Protein AF-A0A5Q0C217-F1 (afdb_monomer_lite)

Organism: NCBI:txid1120045

Radius of gyration: 33.07 Å; chains: 1; bounding box: 92×85×82 Å

Foldseek 3Di:
DDPVVVVVVVVVCVVVVVVVVVVVVVVVVVVVVVVVVVVVVVVVVVVVVVVVVQLVVLLVCLLCLLPDPDDLVSLLVSLVSLLVQLQPLVNNCNQVSQQSLVVSCLVCVVVPPRPSNVSSLVSLVSNVVSVAAHADEGEAEDDQPPQDAHQDRARYQEYEYEHYEHEAVRCVSHQPPPHYAYACYEYEQHEAREDYHYAAYEYAQYEHQEYEQQCLLRYHYALYEDFQYEYEYDPDGDNVNNQCQAVRNYAYEPVGHYDYPDDDDCVNRHPYDHDPPPPPPDD

pLDDT: mean 83.77, std 15.36, range [38.69, 98.0]

Structure (mmCIF, N/CA/C/O backbone):
data_AF-A0A5Q0C217-F1
#
_entry.id   AF-A0A5Q0C217-F1
#
loop_
_atom_site.group_PDB
_atom_site.id
_atom_site.type_symbol
_atom_site.label_atom_id
_atom_site.label_alt_id
_atom_site.label_comp_id
_atom_site.label_asym_id
_atom_site.label_entity_id
_atom_site.label_seq_id
_atom_site.pdbx_PDB_ins_code
_atom_site.Cartn_x
_atom_site.Cartn_y
_atom_site.Cartn_z
_atom_site.occupancy
_atom_site.B_iso_or_equiv
_atom_site.auth_seq_id
_atom_site.auth_comp_id
_atom_site.auth_asym_id
_atom_site.auth_atom_id
_atom_site.pdbx_PDB_model_num
ATOM 1 N N . MET A 1 1 ? -56.229 -65.913 52.883 1.00 49.25 1 MET A N 1
ATOM 2 C CA . MET A 1 1 ? -55.582 -64.851 52.081 1.00 49.25 1 MET A CA 1
ATOM 3 C C . MET A 1 1 ? -54.156 -64.704 52.569 1.00 49.25 1 MET A C 1
ATOM 5 O O . MET A 1 1 ? -53.933 -64.231 53.678 1.00 49.25 1 MET A O 1
ATOM 9 N N . ASN A 1 2 ? -53.227 -65.272 51.803 1.00 47.44 2 ASN A N 1
ATOM 10 C CA . ASN A 1 2 ? -51.872 -65.614 52.232 1.00 47.44 2 ASN A CA 1
ATOM 11 C C . ASN A 1 2 ? -50.906 -64.436 52.051 1.00 47.44 2 ASN A C 1
ATOM 13 O O . ASN A 1 2 ? -51.021 -63.668 51.101 1.00 47.44 2 ASN A O 1
ATOM 17 N N . ALA A 1 3 ? -49.899 -64.344 52.927 1.00 55.62 3 ALA A N 1
ATOM 18 C CA . ALA A 1 3 ? -48.806 -63.364 52.863 1.00 55.62 3 ALA A CA 1
ATOM 19 C C . ALA A 1 3 ? -48.060 -63.334 51.505 1.00 55.62 3 ALA A C 1
ATOM 21 O O . ALA A 1 3 ? -47.437 -62.328 51.171 1.00 55.62 3 ALA A O 1
ATOM 22 N N . LEU A 1 4 ? -48.202 -64.394 50.699 1.00 53.84 4 LEU A N 1
ATOM 23 C CA . LEU A 1 4 ? -47.702 -64.497 49.328 1.00 53.84 4 LEU A CA 1
ATOM 24 C C . LEU A 1 4 ? -48.349 -63.487 48.351 1.00 53.84 4 LEU A C 1
ATOM 26 O O . LEU A 1 4 ? -47.644 -62.930 47.514 1.00 53.84 4 LEU A O 1
ATOM 30 N N . GLU A 1 5 ? -49.649 -63.183 48.479 1.00 54.03 5 GLU A N 1
ATOM 31 C CA . GLU A 1 5 ? -50.337 -62.217 47.594 1.00 54.03 5 GLU A CA 1
ATOM 32 C C . GLU A 1 5 ? -49.855 -60.776 47.831 1.00 54.03 5 GLU A C 1
ATOM 34 O O . GLU A 1 5 ? -49.736 -59.987 46.894 1.00 54.03 5 GLU A O 1
ATOM 39 N N . LYS A 1 6 ? -49.506 -60.428 49.080 1.00 52.84 6 LYS A N 1
ATOM 40 C CA . LYS A 1 6 ? -48.986 -59.092 49.421 1.00 52.84 6 LYS A CA 1
ATOM 41 C C . LYS A 1 6 ? -47.555 -58.873 48.910 1.00 52.84 6 LYS A C 1
ATOM 43 O O . LYS A 1 6 ? -47.223 -57.755 48.524 1.00 52.84 6 LYS A O 1
ATOM 48 N N . GLN A 1 7 ? -46.725 -59.921 48.862 1.00 52.78 7 GLN A N 1
ATOM 49 C CA . GLN A 1 7 ? -45.374 -59.848 48.289 1.00 52.78 7 GLN A CA 1
ATOM 50 C C . GLN A 1 7 ? -45.385 -59.774 46.756 1.00 52.78 7 GLN A C 1
ATOM 52 O O . GLN A 1 7 ? -44.603 -59.012 46.192 1.00 52.78 7 GLN A O 1
ATOM 57 N N . GLN A 1 8 ? -46.300 -60.483 46.085 1.00 53.06 8 GLN A N 1
ATOM 58 C CA . GLN A 1 8 ? -46.450 -60.403 44.627 1.00 53.06 8 GLN A CA 1
ATOM 59 C C . GLN A 1 8 ? -46.976 -59.035 44.167 1.00 53.06 8 GLN A C 1
ATOM 61 O O . GLN A 1 8 ? -46.467 -58.486 43.193 1.00 53.06 8 GLN A O 1
ATOM 66 N N . ALA A 1 9 ? -47.914 -58.429 44.905 1.00 50.88 9 ALA A N 1
ATOM 67 C CA . ALA A 1 9 ? -48.355 -57.061 44.631 1.00 50.88 9 ALA A CA 1
ATOM 68 C C . ALA A 1 9 ? -47.216 -56.042 44.837 1.00 50.88 9 ALA A C 1
ATOM 70 O O . ALA A 1 9 ? -46.974 -55.198 43.977 1.00 50.88 9 ALA A O 1
ATOM 71 N N . ALA A 1 10 ? -46.450 -56.147 45.929 1.00 51.44 10 ALA A N 1
ATOM 72 C CA . ALA A 1 10 ? -45.317 -55.254 46.185 1.00 51.44 10 ALA A CA 1
ATOM 73 C C . ALA A 1 10 ? -44.193 -55.388 45.133 1.00 51.44 10 ALA A C 1
ATOM 75 O O . ALA A 1 10 ? -43.620 -54.380 44.722 1.00 51.44 10 ALA A O 1
ATOM 76 N N . GLN A 1 11 ? -43.911 -56.604 44.647 1.00 51.97 11 GLN A N 1
ATOM 77 C CA . GLN A 1 11 ? -42.931 -56.843 43.578 1.00 51.97 11 GLN A CA 1
ATOM 78 C C . GLN A 1 11 ? -43.420 -56.398 42.190 1.00 51.97 11 GLN A C 1
ATOM 80 O O . GLN A 1 11 ? -42.599 -55.982 41.377 1.00 51.97 11 GLN A O 1
ATOM 85 N N . ALA A 1 12 ? -44.730 -56.414 41.926 1.00 53.50 12 ALA A N 1
ATOM 86 C CA . ALA A 1 12 ? -45.303 -55.920 40.671 1.00 53.50 12 ALA A CA 1
ATOM 87 C C . ALA A 1 12 ? -45.289 -54.381 40.566 1.00 53.50 12 ALA A C 1
ATOM 89 O O . ALA A 1 12 ? -45.132 -53.840 39.472 1.00 53.50 12 ALA A O 1
ATOM 90 N N . PHE A 1 13 ? -45.402 -53.665 41.692 1.00 49.66 13 PHE A N 1
ATOM 91 C CA . PHE A 1 13 ? -45.372 -52.194 41.726 1.00 49.66 13 PHE A CA 1
ATOM 92 C C . PHE A 1 13 ? -43.970 -51.595 41.940 1.00 49.66 13 PHE A C 1
ATOM 94 O O . PHE A 1 13 ? -43.735 -50.447 41.561 1.00 49.66 13 PHE A O 1
ATOM 101 N N . ALA A 1 14 ? -43.014 -52.357 42.483 1.00 52.16 14 ALA A N 1
ATOM 102 C CA . ALA A 1 14 ? -41.614 -51.943 42.625 1.00 52.16 14 ALA A CA 1
ATOM 103 C C . ALA A 1 14 ? -40.962 -51.389 41.330 1.00 52.16 14 ALA A C 1
ATOM 105 O O . ALA A 1 14 ? -40.349 -50.319 41.406 1.00 52.16 14 ALA A O 1
ATOM 106 N N . PRO A 1 15 ? -41.104 -52.015 40.139 1.00 54.84 15 PRO A N 1
ATOM 107 C CA . PRO A 1 15 ? -40.517 -51.480 38.905 1.00 54.84 15 PRO A CA 1
ATOM 108 C C . PRO A 1 15 ? -41.152 -50.154 38.459 1.00 54.84 15 PRO A C 1
ATOM 110 O O . PRO A 1 15 ? -40.468 -49.329 37.855 1.00 54.84 15 PRO A O 1
ATOM 113 N N . PHE A 1 16 ? -42.417 -49.892 38.812 1.00 56.84 16 PHE A N 1
ATOM 114 C CA . PHE A 1 16 ? -43.079 -48.617 38.517 1.00 56.84 16 PHE A CA 1
ATOM 115 C C . PHE A 1 16 ? -42.570 -47.477 39.403 1.00 56.84 16 PHE A C 1
ATOM 117 O O . PHE A 1 16 ? -42.325 -46.385 38.897 1.00 56.84 16 PHE A O 1
ATOM 124 N N . PHE A 1 17 ? -42.348 -47.716 40.700 1.00 53.56 17 PHE A N 1
ATOM 125 C CA . PHE A 1 17 ? -41.779 -46.699 41.595 1.00 53.56 17 PHE A CA 1
ATOM 126 C C . PHE A 1 17 ? -40.311 -46.390 41.272 1.00 53.56 17 PHE A C 1
ATOM 128 O O . PHE A 1 17 ? -39.918 -45.225 41.285 1.00 53.56 17 PHE A O 1
ATOM 135 N N . LEU A 1 18 ? -39.515 -47.404 40.915 1.00 57.25 18 LEU A N 1
ATOM 136 C CA . LEU A 1 18 ? -38.140 -47.221 40.434 1.00 57.25 18 LEU A CA 1
ATOM 137 C C . LEU A 1 18 ? -38.092 -46.475 39.091 1.00 57.25 18 LEU A C 1
ATOM 139 O O . LEU A 1 18 ? -37.276 -45.568 38.926 1.00 57.25 18 LEU A O 1
ATOM 143 N N . GLY A 1 19 ? -38.999 -46.792 38.162 1.00 57.91 19 GLY A N 1
ATOM 144 C CA . GLY A 1 19 ? -39.142 -46.070 36.895 1.00 57.91 19 GLY A CA 1
ATOM 145 C C . GLY A 1 19 ? -39.581 -44.614 37.083 1.00 57.91 19 GLY A C 1
ATOM 146 O O . GLY A 1 19 ? -39.011 -43.713 36.469 1.00 57.91 19 GLY A O 1
ATOM 147 N N . ALA A 1 20 ? -40.534 -44.359 37.985 1.00 55.22 20 ALA A N 1
ATOM 148 C CA . ALA A 1 20 ? -40.985 -43.011 38.325 1.00 55.22 20 ALA A CA 1
ATOM 149 C C . ALA A 1 20 ? -39.874 -42.186 38.995 1.00 55.22 20 ALA A C 1
ATOM 151 O O . ALA A 1 20 ? -39.669 -41.027 38.633 1.00 55.22 20 ALA A O 1
ATOM 152 N N . ALA A 1 21 ? -39.110 -42.786 39.914 1.00 56.62 21 ALA A N 1
ATOM 153 C CA . ALA A 1 21 ? -37.957 -42.138 40.534 1.00 56.62 21 ALA A CA 1
ATOM 154 C C . ALA A 1 21 ? -36.882 -41.780 39.492 1.00 56.62 21 ALA A C 1
ATOM 156 O O . ALA A 1 21 ? -36.425 -40.637 39.454 1.00 56.62 21 ALA A O 1
ATOM 157 N N . GLY A 1 22 ? -36.544 -42.709 38.589 1.00 58.22 22 GLY A N 1
ATOM 158 C CA . GLY A 1 22 ? -35.596 -42.468 37.498 1.00 58.22 22 GLY A CA 1
ATOM 159 C C . GLY A 1 22 ? -36.051 -41.374 36.524 1.00 58.22 22 GLY A C 1
ATOM 160 O O . GLY A 1 22 ? -35.244 -40.537 36.117 1.00 58.22 22 GLY A O 1
ATOM 161 N N . PHE A 1 23 ? -37.347 -41.314 36.206 1.00 60.38 23 PHE A N 1
ATOM 162 C CA . PHE A 1 23 ? -37.921 -40.269 35.355 1.00 60.38 23 PHE A CA 1
ATOM 163 C C . PHE A 1 23 ? -37.842 -38.882 36.008 1.00 60.38 23 PHE A C 1
ATOM 165 O O . PHE A 1 23 ? -37.417 -37.925 35.364 1.00 60.38 23 PHE A O 1
ATOM 172 N N . VAL A 1 24 ? -38.159 -38.768 37.302 1.00 64.31 24 VAL A N 1
ATOM 173 C CA . VAL A 1 24 ? -38.028 -37.504 38.049 1.00 64.31 24 VAL A CA 1
ATOM 174 C C . VAL A 1 24 ? -36.567 -37.046 38.101 1.00 64.31 24 VAL A C 1
ATOM 176 O O . VAL A 1 24 ? -36.286 -35.861 37.906 1.00 64.31 24 VAL A O 1
ATOM 179 N N . THR A 1 25 ? -35.617 -37.967 38.292 1.00 67.44 25 THR A N 1
ATOM 180 C CA . THR A 1 25 ? -34.181 -37.648 38.241 1.00 67.44 25 THR A CA 1
ATOM 181 C C . THR A 1 25 ? -33.742 -37.190 36.845 1.00 67.44 25 THR A C 1
ATOM 183 O O . THR A 1 25 ? -33.027 -36.193 36.734 1.00 67.44 25 THR A O 1
ATOM 186 N N . PHE A 1 26 ? -34.204 -37.849 35.778 1.00 64.38 26 PHE A N 1
ATOM 187 C CA . PHE A 1 26 ? -33.918 -37.457 34.394 1.00 64.38 26 PHE A CA 1
ATOM 188 C C . PHE A 1 26 ? -34.501 -36.078 34.051 1.00 64.38 26 PHE A C 1
ATOM 190 O O . PHE A 1 26 ? -33.780 -35.207 33.563 1.00 64.38 26 PHE A O 1
ATOM 197 N N . CYS A 1 27 ? -35.772 -35.829 34.377 1.00 63.44 27 CYS A N 1
ATOM 198 C CA . CYS A 1 27 ? -36.405 -34.521 34.205 1.00 63.44 27 CYS A CA 1
ATOM 199 C C . CYS A 1 27 ? -35.674 -33.427 34.994 1.00 63.44 27 CYS A C 1
ATOM 201 O O . CYS A 1 27 ? -35.468 -32.330 34.474 1.00 63.44 27 CYS A O 1
ATOM 203 N N . GLY A 1 28 ? -35.217 -33.730 36.213 1.00 60.31 28 GLY A N 1
ATOM 204 C CA . GLY A 1 28 ? -34.396 -32.826 37.015 1.00 60.31 28 GLY A CA 1
ATOM 205 C C . GLY A 1 28 ? -33.043 -32.506 36.369 1.00 60.31 28 GLY A C 1
ATOM 206 O O . GLY A 1 28 ? -32.631 -31.346 36.356 1.00 60.31 28 GLY A O 1
ATOM 207 N N . ALA A 1 29 ? -32.365 -33.500 35.788 1.00 61.84 29 ALA A N 1
ATOM 208 C CA . ALA A 1 29 ? -31.100 -33.311 35.078 1.00 61.84 29 ALA A CA 1
ATOM 209 C C . ALA A 1 29 ? -31.271 -32.475 33.796 1.00 61.84 29 ALA A C 1
ATOM 211 O O . ALA A 1 29 ? -30.501 -31.542 33.567 1.00 61.84 29 ALA A O 1
ATOM 212 N N . VAL A 1 30 ? -32.316 -32.738 33.002 1.00 62.69 30 VAL A N 1
ATOM 213 C CA . VAL A 1 30 ? -32.642 -31.970 31.785 1.00 62.69 30 VAL A CA 1
ATOM 214 C C . VAL A 1 30 ? -33.031 -30.528 32.124 1.00 62.69 30 VAL A C 1
ATOM 216 O O . VAL A 1 30 ? -32.572 -29.594 31.467 1.00 62.69 30 VAL A O 1
ATOM 219 N N . TRP A 1 31 ? -33.822 -30.319 33.181 1.00 62.47 31 TRP A N 1
ATOM 220 C CA . TRP A 1 31 ? -34.187 -28.984 33.660 1.00 62.47 31 TRP A CA 1
ATOM 221 C C . TRP A 1 31 ? -32.959 -28.194 34.130 1.00 62.47 31 TRP A C 1
ATOM 223 O O . TRP A 1 31 ? -32.783 -27.042 33.734 1.00 62.47 31 TRP A O 1
ATOM 233 N N . ARG A 1 32 ? -32.077 -28.808 34.932 1.00 62.25 32 ARG A N 1
ATOM 234 C CA . ARG A 1 32 ? -30.819 -28.179 35.379 1.00 62.25 32 ARG A CA 1
ATOM 235 C C . ARG A 1 32 ? -29.880 -27.884 34.207 1.00 62.25 32 ARG A C 1
ATOM 237 O O . ARG A 1 32 ? -29.290 -26.810 34.173 1.00 62.25 32 ARG A O 1
ATOM 244 N N . GLY A 1 33 ? -29.797 -28.777 33.219 1.00 58.59 33 GLY A N 1
ATOM 245 C CA . GLY A 1 33 ? -29.042 -28.547 31.984 1.00 58.59 33 GLY A CA 1
ATOM 246 C C . GLY A 1 33 ? -29.581 -27.362 31.175 1.00 58.59 33 GLY A C 1
ATOM 247 O O . GLY A 1 33 ? -28.814 -26.495 30.757 1.00 58.59 33 GLY A O 1
ATOM 248 N N . LYS A 1 34 ? -30.909 -27.265 31.024 1.00 56.72 34 LYS A N 1
ATOM 249 C CA . LYS A 1 34 ? -31.568 -26.144 30.337 1.00 56.72 34 LYS A CA 1
ATOM 250 C C . LYS A 1 34 ? -31.379 -24.822 31.088 1.00 56.72 34 LYS A C 1
ATOM 252 O O . LYS A 1 34 ? -31.043 -23.824 30.455 1.00 56.72 34 LYS A O 1
ATOM 257 N N . LEU A 1 35 ? -31.519 -24.809 32.415 1.00 55.09 35 LEU A N 1
ATOM 258 C CA . LEU A 1 35 ? -31.264 -23.618 33.234 1.00 55.09 35 LEU A CA 1
ATOM 259 C C . LEU A 1 35 ? -29.807 -23.148 33.150 1.00 55.09 35 LEU A C 1
ATOM 261 O O . 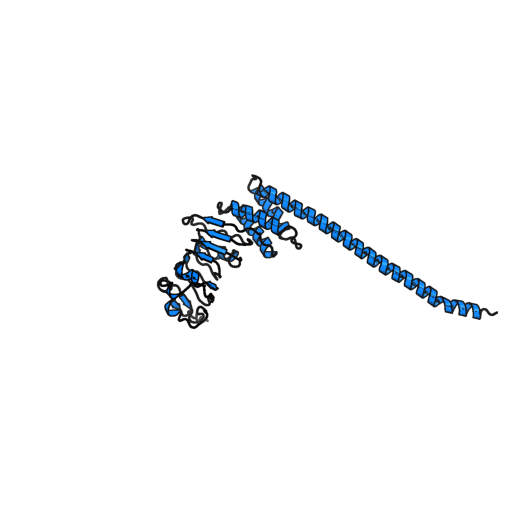LEU A 1 35 ? -29.586 -21.963 32.918 1.00 55.09 35 LEU A O 1
ATOM 265 N N . ASN A 1 36 ? -28.829 -24.055 33.250 1.00 64.38 36 ASN A N 1
ATOM 266 C CA . ASN A 1 36 ? -27.418 -23.705 33.064 1.00 64.38 36 ASN A CA 1
ATOM 267 C C . ASN A 1 36 ? -27.171 -23.115 31.672 1.00 64.38 36 ASN A C 1
ATOM 269 O O . ASN A 1 36 ? -26.451 -22.132 31.543 1.00 64.38 36 ASN A O 1
ATOM 273 N N . SER A 1 37 ? -27.799 -23.666 30.628 1.00 61.12 37 SER A N 1
ATOM 274 C CA . SER A 1 37 ? -27.650 -23.136 29.269 1.00 61.12 37 SER A CA 1
ATOM 275 C C . SER A 1 37 ? -28.212 -21.717 29.114 1.00 61.12 37 SER A C 1
ATOM 277 O O . SER A 1 37 ? -27.607 -20.893 28.434 1.00 61.12 37 SER A O 1
ATOM 279 N N . GLU A 1 38 ? -29.327 -21.392 29.774 1.00 67.88 38 GLU A N 1
ATOM 280 C CA . GLU A 1 38 ? -29.908 -20.043 29.750 1.00 67.88 38 GLU A CA 1
ATOM 281 C C . GLU A 1 38 ? -29.114 -19.056 30.617 1.00 67.88 38 GLU A C 1
ATOM 283 O O . GLU A 1 38 ? -28.901 -17.920 30.198 1.00 67.88 38 GLU A O 1
ATOM 288 N N . GLN A 1 39 ? -28.594 -19.487 31.770 1.00 61.28 39 GLN A N 1
ATOM 289 C CA . GLN A 1 39 ? -27.687 -18.677 32.592 1.00 61.28 39 GLN A CA 1
ATOM 290 C C . GLN A 1 39 ? -26.385 -18.366 31.853 1.00 61.28 39 GLN A C 1
ATOM 292 O O . GLN A 1 39 ? -25.957 -17.217 31.838 1.00 61.28 39 GLN A O 1
ATOM 297 N N . ILE A 1 40 ? -25.804 -19.352 31.161 1.00 60.41 40 ILE A N 1
ATOM 298 C CA . ILE A 1 40 ? -24.628 -19.151 30.308 1.00 60.41 40 ILE A CA 1
ATOM 299 C C . ILE A 1 40 ? -24.952 -18.161 29.187 1.00 60.41 40 ILE A C 1
ATOM 301 O O . ILE A 1 40 ? -24.186 -17.233 28.960 1.00 60.41 40 ILE A O 1
ATOM 305 N N . LYS A 1 41 ? -26.106 -18.282 28.514 1.00 68.31 41 LYS A N 1
ATOM 306 C CA . LYS A 1 41 ? -26.520 -17.309 27.486 1.00 68.31 41 LYS A CA 1
ATOM 307 C C . LYS A 1 41 ? -26.691 -15.900 28.051 1.00 68.31 41 LYS A C 1
ATOM 309 O O . LYS A 1 41 ? -26.280 -14.941 27.404 1.00 68.31 41 LYS A O 1
ATOM 314 N N . GLN A 1 42 ? -27.301 -15.755 29.226 1.00 65.56 42 GLN A N 1
ATOM 315 C CA . GLN A 1 42 ? -27.463 -14.455 29.880 1.00 65.56 42 GLN A CA 1
ATOM 316 C C . GLN A 1 42 ? -26.115 -13.870 30.301 1.00 65.56 42 GLN A C 1
ATOM 318 O O . GLN A 1 42 ? -25.876 -12.692 30.058 1.00 65.56 42 GLN A O 1
ATOM 323 N N . GLN A 1 43 ? -25.213 -14.691 30.837 1.00 61.50 43 GLN A N 1
ATOM 324 C CA . GLN A 1 43 ? -23.863 -14.280 31.207 1.00 61.50 43 GLN A CA 1
ATOM 325 C C . GLN A 1 43 ? -23.032 -13.896 29.977 1.00 61.50 43 GLN A C 1
ATOM 327 O O . GLN A 1 43 ? -22.346 -12.885 30.011 1.00 61.50 43 GLN A O 1
ATOM 332 N N . ILE A 1 44 ? -23.150 -14.626 28.862 1.00 67.12 44 ILE A N 1
ATOM 333 C CA . ILE A 1 44 ? -22.527 -14.260 27.581 1.00 67.12 44 ILE A CA 1
ATOM 334 C C . ILE A 1 44 ? -23.076 -12.921 27.087 1.00 67.12 44 ILE A C 1
ATOM 336 O O . ILE A 1 44 ? -22.301 -12.065 26.684 1.00 67.12 44 ILE A O 1
ATOM 340 N N . ARG A 1 45 ? -24.396 -12.699 27.140 1.00 70.00 45 ARG A N 1
ATOM 341 C CA . ARG A 1 45 ? -24.996 -11.417 26.733 1.00 70.00 45 ARG A CA 1
ATOM 342 C C . ARG A 1 45 ? -24.534 -10.261 27.616 1.00 70.00 45 ARG A C 1
ATOM 344 O O . ARG A 1 45 ? -24.219 -9.202 27.088 1.00 70.00 45 ARG A O 1
ATOM 351 N N . GLN A 1 46 ? -24.480 -10.468 28.931 1.00 66.31 46 GLN A N 1
ATOM 352 C CA . GLN A 1 46 ? -24.001 -9.461 29.878 1.00 66.31 46 GLN A CA 1
ATOM 353 C C . GLN A 1 46 ? -22.511 -9.170 29.679 1.00 66.31 46 GLN A C 1
ATOM 355 O O . GLN A 1 46 ? -22.143 -8.004 29.567 1.00 66.31 46 GLN A O 1
ATOM 360 N N . ASN A 1 47 ? -21.676 -10.203 29.544 1.00 69.31 47 ASN A N 1
ATOM 361 C CA . ASN A 1 47 ? -20.251 -10.047 29.252 1.00 69.31 47 ASN A CA 1
ATOM 362 C C . ASN A 1 47 ? -20.038 -9.330 27.919 1.00 69.31 47 ASN A C 1
ATOM 364 O O . ASN A 1 47 ? -19.313 -8.346 27.887 1.00 69.31 47 ASN A O 1
ATOM 368 N N . ASN A 1 48 ? -20.743 -9.732 26.858 1.00 73.62 48 ASN A N 1
ATOM 369 C CA . ASN A 1 48 ? -20.673 -9.054 25.566 1.00 73.62 48 ASN A CA 1
ATOM 370 C C . ASN A 1 48 ? -21.078 -7.580 25.690 1.00 73.62 48 ASN A C 1
ATOM 372 O O . ASN A 1 48 ? -20.356 -6.729 25.198 1.00 73.62 48 ASN A O 1
ATOM 376 N N . SER A 1 49 ? -22.169 -7.261 26.399 1.00 76.88 49 SER A N 1
ATOM 377 C CA . SER A 1 49 ? -22.596 -5.866 26.588 1.00 76.88 49 SER A CA 1
ATOM 378 C C . SER A 1 49 ? -21.602 -5.031 27.401 1.00 76.88 49 SER A C 1
ATOM 380 O O . SER A 1 49 ? -21.434 -3.841 27.145 1.00 76.88 49 SER A O 1
ATOM 382 N N . ASN A 1 50 ? -20.922 -5.650 28.368 1.00 84.38 50 ASN A N 1
ATOM 383 C CA . ASN A 1 50 ? -19.899 -4.990 29.167 1.00 84.38 50 ASN A CA 1
ATOM 384 C C . ASN A 1 50 ? -18.625 -4.762 28.344 1.00 84.38 50 ASN A C 1
ATOM 386 O O . ASN A 1 50 ? -18.047 -3.679 28.373 1.00 84.38 50 ASN A O 1
ATOM 390 N N . ASP A 1 51 ? -18.223 -5.758 27.557 1.00 84.00 51 ASP A N 1
ATOM 391 C CA . ASP A 1 51 ? -17.110 -5.649 26.621 1.00 84.00 51 ASP A CA 1
ATOM 392 C C . ASP A 1 51 ? -17.396 -4.582 25.556 1.00 84.00 51 ASP A C 1
ATOM 394 O O . ASP A 1 51 ? -16.534 -3.748 25.296 1.00 84.00 51 ASP A O 1
ATOM 398 N N . ASP A 1 52 ? -18.614 -4.535 25.001 1.00 84.94 52 ASP A N 1
ATOM 399 C CA . ASP A 1 52 ? -19.047 -3.501 24.052 1.00 84.94 52 ASP A CA 1
ATOM 400 C C . ASP A 1 52 ? -18.874 -2.105 24.655 1.00 84.94 52 ASP A C 1
ATOM 402 O O . ASP A 1 52 ? -18.284 -1.224 24.029 1.00 84.94 52 ASP A O 1
ATOM 406 N N . ALA A 1 53 ? -19.345 -1.907 25.891 1.00 85.19 53 ALA A N 1
ATOM 407 C CA . ALA A 1 53 ? -19.205 -0.641 26.599 1.00 85.19 53 ALA A CA 1
ATOM 408 C C . ALA A 1 53 ? -17.729 -0.279 26.840 1.00 85.19 53 ALA A C 1
ATOM 410 O O . ALA A 1 53 ? -17.342 0.880 26.668 1.00 85.19 53 ALA A O 1
ATOM 411 N N . ASN A 1 54 ? -16.892 -1.262 27.184 1.00 88.88 54 ASN A N 1
ATOM 412 C CA . ASN A 1 54 ? -15.460 -1.060 27.391 1.00 88.88 54 ASN A CA 1
ATOM 413 C C . ASN A 1 54 ? -14.746 -0.665 26.090 1.00 88.88 54 ASN A C 1
ATOM 415 O O . ASN A 1 54 ? -14.018 0.327 26.075 1.00 88.88 54 ASN A O 1
ATOM 419 N N . TYR A 1 55 ? -14.977 -1.379 24.985 1.00 89.81 55 TYR A N 1
ATOM 420 C CA . TYR A 1 55 ? -14.363 -1.051 23.695 1.00 89.81 55 TYR A CA 1
ATOM 421 C C . TYR A 1 55 ? -14.872 0.277 23.126 1.00 89.81 55 TYR A C 1
ATOM 423 O O . TYR A 1 55 ? -14.074 1.052 22.601 1.00 89.81 55 TYR A O 1
ATOM 431 N N . ALA A 1 56 ? -16.165 0.579 23.273 1.00 90.19 56 ALA A N 1
ATOM 432 C CA . ALA A 1 56 ? -16.725 1.870 22.882 1.00 90.19 56 ALA A CA 1
ATOM 433 C C . ALA A 1 56 ? -16.080 3.020 23.670 1.00 90.19 56 ALA A C 1
ATOM 435 O O . ALA A 1 56 ? -15.739 4.053 23.093 1.00 90.19 56 ALA A O 1
ATOM 436 N N . LYS A 1 57 ? -15.848 2.823 24.974 1.00 91.25 57 LYS A N 1
ATOM 437 C CA . LYS A 1 57 ? -15.150 3.795 25.818 1.00 91.25 57 LYS A CA 1
ATOM 438 C C . LYS A 1 57 ? -13.696 3.992 25.382 1.00 91.25 57 LYS A C 1
ATOM 440 O O . LYS A 1 57 ? -13.275 5.136 25.242 1.00 91.25 57 LYS A O 1
ATOM 445 N N . LEU A 1 58 ? -12.954 2.913 25.115 1.00 93.00 58 LEU A N 1
ATOM 446 C CA . LEU A 1 58 ? -11.581 2.999 24.594 1.00 93.00 58 LEU A CA 1
ATOM 447 C C . LEU A 1 58 ? -11.534 3.737 23.251 1.00 93.00 58 LEU A C 1
ATOM 449 O O . LEU A 1 58 ? -10.683 4.602 23.055 1.00 93.00 58 LEU A O 1
ATOM 453 N N . LEU A 1 59 ? -12.472 3.445 22.344 1.00 93.56 59 LEU A N 1
ATOM 454 C CA . LEU A 1 59 ? -12.597 4.161 21.076 1.00 93.56 59 LEU A CA 1
ATOM 455 C C . LEU A 1 59 ? -12.836 5.657 21.308 1.00 93.56 59 LEU A C 1
ATOM 457 O O . LEU A 1 59 ? -12.149 6.485 20.716 1.00 93.56 59 LEU A O 1
ATOM 461 N N . GLN A 1 60 ? -13.788 6.005 22.174 1.00 93.00 60 GLN A N 1
ATOM 462 C CA . GLN A 1 60 ? -14.132 7.392 22.468 1.00 93.00 60 GLN A CA 1
ATOM 463 C C . GLN A 1 60 ? -12.958 8.154 23.098 1.00 93.00 60 GLN A C 1
ATOM 465 O O . GLN A 1 60 ? -12.655 9.268 22.671 1.00 93.00 60 GLN A O 1
ATOM 470 N N . GLU A 1 61 ? -12.290 7.572 24.096 1.00 92.19 61 GLU A N 1
ATOM 471 C CA . GLU A 1 61 ? -11.136 8.182 24.762 1.00 92.19 61 GLU A CA 1
ATOM 472 C C . GLU A 1 61 ? -9.953 8.321 23.798 1.00 92.19 61 GLU A C 1
ATOM 474 O O . GLU A 1 61 ? -9.396 9.411 23.674 1.00 92.19 61 GLU A O 1
ATOM 479 N N . GLY A 1 62 ? -9.623 7.264 23.052 1.00 92.12 62 GLY A N 1
ATOM 480 C CA . GLY A 1 62 ? -8.540 7.283 22.071 1.00 92.12 62 GLY A CA 1
ATOM 481 C C . GLY A 1 62 ? -8.773 8.299 20.950 1.00 92.12 62 GLY A C 1
ATOM 482 O O . GLY A 1 62 ? -7.875 9.075 20.623 1.00 92.12 62 GLY A O 1
ATOM 483 N N . ALA A 1 63 ? -9.993 8.364 20.408 1.00 91.31 63 ALA A N 1
ATOM 484 C CA . ALA A 1 63 ? -10.364 9.348 19.392 1.00 91.31 63 ALA A CA 1
ATOM 485 C C . ALA A 1 63 ? -10.299 10.781 19.929 1.00 91.31 63 ALA A C 1
ATOM 487 O O . ALA A 1 63 ? -9.732 11.665 19.283 1.00 91.31 63 ALA A O 1
ATOM 488 N N . LYS A 1 64 ? -10.813 11.014 21.142 1.00 89.56 64 LYS A N 1
ATOM 489 C CA . LYS A 1 64 ? -10.730 12.320 21.800 1.00 89.56 64 LYS A CA 1
ATOM 490 C C . LYS A 1 64 ? -9.275 12.779 21.919 1.00 89.56 64 LYS A C 1
ATOM 492 O O . LYS A 1 64 ? -8.962 13.882 21.482 1.00 89.56 64 LYS A O 1
ATOM 497 N N . MET A 1 65 ? -8.376 11.913 22.389 1.00 91.94 65 MET A N 1
ATOM 498 C CA . MET A 1 65 ? -6.956 12.251 22.536 1.00 91.94 65 MET A CA 1
ATOM 499 C C . MET A 1 65 ? -6.268 12.618 21.215 1.00 91.94 65 MET A C 1
ATOM 501 O O . MET A 1 65 ? -5.359 13.443 21.212 1.00 91.94 65 MET A O 1
ATOM 505 N N . LEU A 1 66 ? -6.686 12.017 20.095 1.00 87.31 66 LEU A N 1
ATOM 506 C CA . LEU A 1 66 ? -6.119 12.302 18.771 1.00 87.31 66 LEU A CA 1
ATOM 507 C C . LEU A 1 66 ? -6.665 13.576 18.124 1.00 87.31 66 LEU A C 1
ATOM 509 O O . LEU A 1 66 ? -5.992 14.165 17.277 1.00 87.31 66 LEU A O 1
ATOM 513 N N . THR A 1 67 ? -7.863 13.997 18.524 1.00 82.56 67 THR A N 1
ATOM 514 C CA . THR A 1 67 ? -8.518 15.210 18.011 1.00 82.56 67 THR A CA 1
ATOM 515 C C . THR A 1 67 ? -8.219 16.451 18.850 1.00 82.56 67 THR A C 1
ATOM 517 O O . THR A 1 67 ? -8.144 17.559 18.313 1.00 82.56 67 THR A O 1
ATOM 520 N N . GLU A 1 68 ? -8.021 16.297 20.160 1.00 83.25 68 GLU A N 1
ATOM 521 C CA . GLU A 1 68 ? -7.685 17.406 21.048 1.00 83.25 68 GLU A CA 1
ATOM 522 C C . GLU A 1 68 ? -6.238 17.872 20.840 1.00 83.25 68 GLU A C 1
ATOM 524 O O . GLU A 1 68 ? -5.334 17.100 20.512 1.00 83.25 68 GLU A O 1
ATOM 529 N N . LYS A 1 69 ? -5.995 19.174 21.042 1.00 75.25 69 LYS A N 1
ATOM 530 C CA . LYS A 1 69 ? -4.637 19.736 21.026 1.00 75.25 69 LYS A CA 1
ATOM 531 C C . LYS A 1 69 ? -3.877 19.255 22.264 1.00 75.25 69 LYS A C 1
ATOM 533 O O . LYS A 1 69 ? -3.829 19.948 23.275 1.00 75.25 69 LYS A O 1
ATOM 538 N N . GLY A 1 70 ? -3.306 18.063 22.167 1.00 74.62 70 GLY A N 1
ATOM 539 C CA . GLY A 1 70 ? -2.454 17.459 23.182 1.00 74.62 70 GLY A CA 1
ATOM 540 C C . GLY A 1 70 ? -0.966 17.594 22.873 1.00 74.62 70 GLY A C 1
ATOM 541 O O . GLY A 1 70 ? -0.553 17.921 21.756 1.00 74.62 70 GLY A O 1
ATOM 542 N N . ASP A 1 71 ? -0.144 17.312 23.881 1.00 86.81 71 ASP A N 1
ATOM 543 C CA . ASP A 1 71 ? 1.281 17.087 23.677 1.00 86.81 71 ASP A CA 1
ATOM 544 C C . ASP A 1 71 ? 1.538 15.721 23.006 1.00 86.81 71 ASP A C 1
ATOM 546 O O . ASP A 1 71 ? 0.629 14.939 22.712 1.00 86.81 71 ASP A O 1
ATOM 550 N N . ARG A 1 72 ? 2.809 15.407 22.733 1.00 88.00 72 ARG A N 1
ATOM 551 C CA . ARG A 1 72 ? 3.153 14.160 22.032 1.00 88.00 72 ARG A CA 1
ATOM 552 C C . ARG A 1 72 ? 2.813 12.913 22.846 1.00 88.00 72 ARG A C 1
ATOM 554 O O . ARG A 1 72 ? 2.500 11.883 22.255 1.00 88.00 72 ARG A O 1
ATOM 561 N N . ALA A 1 73 ? 2.899 12.991 24.174 1.00 88.50 73 ALA A N 1
ATOM 562 C CA . ALA A 1 73 ? 2.576 11.873 25.052 1.00 88.50 73 ALA A CA 1
ATOM 563 C C . ALA A 1 73 ? 1.074 11.566 25.010 1.00 88.50 73 ALA A C 1
ATOM 565 O O . ALA A 1 73 ? 0.698 10.402 24.895 1.00 88.50 73 ALA A O 1
ATOM 566 N N . HIS A 1 74 ? 0.236 12.603 25.002 1.00 90.62 74 HIS A N 1
ATOM 567 C CA . HIS A 1 74 ? -1.213 12.491 24.876 1.00 90.62 74 HIS A CA 1
ATOM 568 C C . HIS A 1 74 ? -1.632 11.813 23.565 1.00 90.62 74 HIS A C 1
ATOM 570 O O . HIS A 1 74 ? -2.416 10.868 23.572 1.00 90.62 74 HIS A O 1
ATOM 576 N N . LEU A 1 75 ? -1.037 12.220 22.441 1.00 92.06 75 LEU A N 1
ATOM 577 C CA . LEU A 1 75 ? -1.328 11.632 21.129 1.00 92.06 75 LEU A CA 1
ATOM 578 C C . LEU A 1 75 ? -0.892 10.159 21.040 1.00 92.06 75 LEU A C 1
ATOM 580 O O . LEU A 1 75 ? -1.615 9.318 20.507 1.00 92.06 75 LEU A O 1
ATOM 584 N N . LEU A 1 76 ? 0.277 9.821 21.596 1.00 92.62 76 LEU A N 1
ATOM 585 C CA . LEU A 1 76 ? 0.739 8.431 21.669 1.00 92.62 76 LEU A CA 1
ATOM 586 C C . LEU A 1 76 ? -0.163 7.570 22.559 1.00 92.62 76 LEU A C 1
ATOM 588 O O . LEU A 1 76 ? -0.443 6.427 22.200 1.00 92.62 76 LEU A O 1
ATOM 592 N N . ALA A 1 77 ? -0.630 8.111 23.687 1.00 91.44 77 ALA A N 1
ATOM 593 C CA . ALA A 1 77 ? -1.592 7.436 24.550 1.00 91.44 77 ALA A CA 1
ATOM 594 C C . ALA A 1 77 ? -2.918 7.188 23.816 1.00 91.44 77 ALA A C 1
ATOM 596 O O . ALA A 1 77 ? -3.472 6.096 23.929 1.00 91.44 77 ALA A O 1
ATOM 597 N N . GLY A 1 78 ? -3.372 8.141 22.994 1.00 93.38 78 GLY A N 1
ATOM 598 C CA . GLY A 1 78 ? -4.539 7.972 22.129 1.00 93.38 78 GLY A CA 1
ATOM 599 C C . GLY A 1 78 ? -4.400 6.778 21.182 1.00 93.38 78 GLY A C 1
ATOM 600 O O . GLY A 1 78 ? -5.253 5.894 21.181 1.00 93.38 78 GLY A O 1
ATOM 601 N N . ILE A 1 79 ? -3.284 6.684 20.448 1.00 94.62 79 ILE A N 1
ATOM 602 C CA . ILE A 1 79 ? -3.004 5.535 19.563 1.00 94.62 79 ILE A CA 1
ATOM 603 C C . ILE A 1 79 ? -2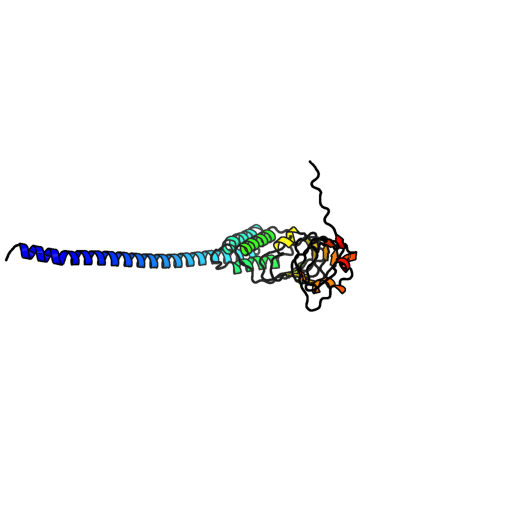.958 4.228 20.361 1.00 94.62 79 ILE A C 1
ATOM 605 O O . ILE A 1 79 ? -3.598 3.254 19.973 1.00 94.62 79 ILE A O 1
ATOM 609 N N . ALA A 1 80 ? -2.241 4.204 21.487 1.00 94.81 80 ALA A N 1
ATOM 610 C CA . ALA A 1 80 ? -2.117 3.012 22.325 1.00 94.81 80 ALA A CA 1
ATOM 611 C C . ALA A 1 80 ? -3.469 2.549 22.900 1.00 94.81 80 ALA A C 1
ATOM 613 O O . ALA A 1 80 ? -3.698 1.351 23.031 1.00 94.81 80 ALA A O 1
ATOM 614 N N . THR A 1 81 ? -4.382 3.480 23.188 1.00 94.81 81 THR A N 1
ATOM 615 C CA . THR A 1 81 ? -5.747 3.185 23.659 1.00 94.81 81 THR A CA 1
ATOM 616 C C . THR A 1 81 ? -6.586 2.497 22.576 1.00 94.81 81 THR A C 1
ATOM 618 O O . THR A 1 81 ? -7.446 1.674 22.885 1.00 94.81 81 THR A O 1
ATOM 621 N N . LEU A 1 82 ? -6.310 2.779 21.298 1.00 95.19 82 LEU A N 1
ATOM 622 C CA . LEU A 1 82 ? -7.008 2.178 20.159 1.00 95.19 82 LEU A CA 1
ATOM 623 C C . LEU A 1 82 ? -6.437 0.809 19.745 1.00 95.19 82 LEU A C 1
ATOM 625 O O . LEU A 1 82 ? -7.161 0.014 19.149 1.00 95.19 82 LEU A O 1
ATOM 629 N N . GLU A 1 83 ? -5.185 0.478 20.081 1.00 94.69 83 GLU A N 1
ATOM 630 C CA . GLU A 1 83 ? -4.566 -0.815 19.723 1.00 94.69 83 GLU A CA 1
ATOM 631 C C . GLU A 1 83 ? -5.356 -2.052 20.228 1.00 94.69 83 GLU A C 1
ATOM 633 O O . GLU A 1 83 ? -5.550 -2.994 19.448 1.00 94.69 83 GLU A O 1
ATOM 638 N N . PRO A 1 84 ? -5.892 -2.083 21.467 1.00 92.75 84 PRO A N 1
ATOM 639 C CA . PRO A 1 84 ? -6.777 -3.162 21.910 1.00 92.75 84 PRO A CA 1
ATOM 640 C C . PRO A 1 84 ? -8.082 -3.244 21.111 1.00 92.75 84 PRO A C 1
ATOM 642 O O . PRO A 1 84 ? -8.567 -4.340 20.848 1.00 92.75 84 PRO A O 1
ATOM 645 N N . VAL A 1 85 ? -8.636 -2.105 20.681 1.00 94.88 85 VAL A N 1
ATOM 646 C CA . VAL A 1 85 ? -9.862 -2.056 19.864 1.00 94.88 85 VAL A CA 1
ATOM 647 C C . VAL A 1 85 ? -9.609 -2.660 18.480 1.00 94.88 85 VAL A C 1
ATOM 649 O O . VAL A 1 85 ? -10.454 -3.371 17.939 1.00 94.88 85 VAL A O 1
ATOM 652 N N . LEU A 1 86 ? -8.423 -2.431 17.910 1.00 94.62 86 LEU A N 1
ATOM 653 C CA . LEU A 1 86 ? -8.012 -3.009 16.625 1.00 94.62 86 LEU A CA 1
ATOM 654 C C . LEU A 1 86 ? -7.820 -4.526 16.672 1.00 94.62 86 LEU A C 1
ATOM 656 O O . LEU A 1 86 ? -7.982 -5.190 15.651 1.00 94.62 86 LEU A O 1
ATOM 660 N N . SER A 1 87 ? -7.458 -5.064 17.836 1.00 92.75 87 SER A N 1
ATOM 661 C CA . SER A 1 87 ? -7.219 -6.497 18.031 1.00 92.75 87 SER A CA 1
ATOM 662 C C . SER A 1 87 ? -8.413 -7.250 18.637 1.00 92.75 87 SER A C 1
ATOM 664 O O . SER A 1 87 ? -8.280 -8.442 18.910 1.00 92.75 87 SER A O 1
ATOM 666 N N . ASP A 1 88 ? -9.578 -6.600 18.800 1.00 90.62 88 ASP A N 1
ATOM 667 C CA . ASP A 1 88 ? -10.823 -7.249 19.245 1.00 90.62 88 ASP A CA 1
ATOM 668 C C . ASP A 1 88 ? -11.186 -8.420 18.310 1.00 90.62 88 ASP A C 1
ATOM 670 O O . ASP A 1 88 ? -11.465 -8.196 17.126 1.00 90.62 88 ASP A O 1
ATOM 674 N N . PRO A 1 89 ? -11.251 -9.667 18.814 1.00 88.19 89 PRO A N 1
ATOM 675 C CA . PRO A 1 89 ? -11.635 -10.825 18.010 1.00 88.19 89 PRO A CA 1
ATOM 676 C C . PRO A 1 89 ? -13.026 -10.696 17.381 1.00 88.19 89 PRO A C 1
ATOM 678 O O . PRO A 1 89 ? -13.267 -11.256 16.313 1.00 88.19 89 PRO A O 1
ATOM 681 N N . GLN A 1 90 ? -13.940 -9.962 18.029 1.00 88.12 90 GLN A N 1
ATOM 682 C CA . GLN A 1 90 ? -15.293 -9.723 17.519 1.00 88.12 90 GLN A CA 1
ATOM 683 C C . GLN A 1 90 ? -15.368 -8.534 16.550 1.00 88.12 90 GLN A C 1
ATOM 685 O O . GLN A 1 90 ? -16.398 -8.337 15.907 1.00 88.12 90 GLN A O 1
ATOM 690 N N . ARG A 1 91 ? -14.278 -7.767 16.413 1.00 90.31 91 ARG A N 1
ATOM 691 C CA . ARG A 1 91 ? -14.123 -6.632 15.494 1.00 90.31 91 ARG A CA 1
ATOM 692 C C . ARG A 1 91 ? -15.205 -5.555 15.618 1.00 90.31 91 ARG A C 1
ATOM 694 O O . ARG A 1 91 ? -15.519 -4.883 14.636 1.00 90.31 91 ARG A O 1
ATOM 701 N N . ARG A 1 92 ? -15.781 -5.372 16.808 1.00 87.38 92 ARG A N 1
ATOM 702 C CA . ARG A 1 92 ? -16.993 -4.553 17.009 1.00 87.38 92 ARG A CA 1
ATOM 703 C C . ARG A 1 92 ? -16.803 -3.086 16.635 1.00 87.38 92 ARG A C 1
ATOM 705 O O . ARG A 1 92 ? -17.692 -2.476 16.052 1.00 87.38 92 ARG A O 1
ATOM 712 N N . PHE A 1 93 ? -15.627 -2.550 16.956 1.00 93.81 93 PHE A N 1
ATOM 713 C CA . PHE A 1 93 ? -15.273 -1.143 16.746 1.00 93.81 93 PHE A CA 1
ATOM 714 C C . PHE A 1 93 ? -13.935 -0.959 16.017 1.00 93.81 93 PHE A C 1
ATOM 716 O O . PHE A 1 93 ? -13.399 0.147 15.933 1.00 93.81 93 PHE A O 1
ATOM 723 N N . SER A 1 94 ? -13.355 -2.049 15.511 1.00 95.00 94 SER A N 1
ATOM 724 C CA . SER A 1 94 ? -12.006 -2.037 14.943 1.00 95.00 94 SER A CA 1
ATOM 725 C C . SER A 1 94 ? -11.926 -1.194 13.672 1.00 95.00 94 SER A C 1
ATOM 727 O O . SER A 1 94 ? -10.912 -0.543 13.444 1.00 95.00 94 SER A O 1
ATOM 729 N N . GLN A 1 95 ? -12.985 -1.159 12.856 1.00 96.00 95 GLN A N 1
ATOM 730 C CA . GLN A 1 95 ? -13.016 -0.319 11.655 1.00 96.00 95 GLN A CA 1
ATOM 731 C C . GLN A 1 95 ? -13.043 1.173 12.013 1.00 96.00 95 GLN A C 1
ATOM 733 O O . GLN A 1 95 ? -12.286 1.951 11.446 1.00 96.00 95 GLN A O 1
ATOM 738 N N . GLN A 1 96 ? -13.835 1.563 13.011 1.00 95.88 96 GLN A N 1
ATOM 739 C CA . GLN A 1 96 ? -13.898 2.941 13.497 1.00 95.88 96 GLN A CA 1
ATOM 740 C C . GLN A 1 96 ? -12.557 3.367 14.104 1.00 95.88 96 GLN A C 1
ATOM 742 O O . GLN A 1 96 ? -12.095 4.476 13.857 1.00 95.88 96 GLN A O 1
ATOM 747 N N . ALA A 1 97 ? -11.887 2.476 14.842 1.00 96.50 97 ALA A N 1
ATOM 748 C CA . ALA A 1 97 ? -10.535 2.726 15.334 1.00 96.50 97 ALA A CA 1
ATOM 749 C C . ALA A 1 97 ? -9.518 2.891 14.185 1.00 96.50 97 ALA A C 1
ATOM 751 O O . ALA A 1 97 ? -8.679 3.792 14.245 1.00 96.50 97 ALA A O 1
ATOM 752 N N . MET A 1 98 ? -9.613 2.074 13.125 1.00 97.31 98 MET A N 1
ATOM 753 C CA . MET A 1 98 ? -8.795 2.230 11.912 1.00 97.31 98 MET A CA 1
ATOM 754 C C . MET A 1 98 ? -9.029 3.585 11.242 1.00 97.31 98 MET A C 1
ATOM 756 O O . MET A 1 98 ? -8.062 4.230 10.848 1.00 97.31 98 MET A O 1
ATOM 760 N N . ASP A 1 99 ? -10.283 4.029 11.140 1.00 96.62 99 ASP A N 1
ATOM 761 C CA . ASP A 1 99 ? -10.641 5.310 10.525 1.00 96.62 99 ASP A CA 1
ATOM 762 C C . ASP A 1 99 ? -10.126 6.497 11.343 1.00 96.62 99 ASP A C 1
ATOM 764 O O . ASP A 1 99 ? -9.544 7.418 10.780 1.00 96.62 99 ASP A O 1
ATOM 768 N N . VAL A 1 100 ? -10.235 6.449 12.672 1.00 95.69 100 VAL A N 1
ATOM 769 C CA . VAL A 1 100 ? -9.704 7.498 13.558 1.00 95.69 100 VAL A CA 1
ATOM 770 C C . VAL A 1 100 ? -8.180 7.626 13.431 1.00 95.69 100 VAL A C 1
ATOM 772 O O . VAL A 1 100 ? -7.652 8.731 13.293 1.00 95.69 100 VAL A O 1
ATOM 775 N N . ILE A 1 101 ? -7.448 6.506 13.457 1.00 95.81 101 ILE A N 1
ATOM 776 C CA . ILE A 1 101 ? -5.983 6.524 13.301 1.00 95.81 101 ILE A CA 1
ATOM 777 C C . ILE A 1 101 ? -5.602 6.951 11.879 1.00 95.81 101 ILE A C 1
ATOM 779 O O . ILE A 1 101 ? -4.666 7.734 11.694 1.00 95.81 101 ILE A O 1
ATOM 783 N N . GLY A 1 102 ? -6.324 6.446 10.879 1.00 95.25 102 GLY A N 1
ATOM 784 C CA . GLY A 1 102 ? -6.110 6.755 9.473 1.00 95.25 102 GLY A CA 1
ATOM 785 C C . GLY A 1 102 ? -6.295 8.240 9.171 1.00 95.25 102 GLY A C 1
ATOM 786 O O . GLY A 1 102 ? -5.435 8.830 8.519 1.00 95.25 102 GLY A O 1
ATOM 787 N N . ASP A 1 103 ? -7.348 8.861 9.702 1.00 93.75 103 ASP A N 1
ATOM 788 C CA . ASP A 1 103 ? -7.611 10.297 9.570 1.00 93.75 103 ASP A CA 1
ATOM 789 C C . ASP A 1 103 ? -6.499 11.137 10.211 1.00 93.75 103 ASP A C 1
ATOM 791 O O . ASP A 1 103 ? -5.981 12.083 9.605 1.00 93.75 103 ASP A O 1
ATOM 795 N N . TYR A 1 104 ? -6.035 10.729 11.398 1.00 92.31 104 TYR A N 1
ATOM 796 C CA . TYR A 1 104 ? -4.913 11.386 12.059 1.00 92.31 104 TYR A CA 1
ATOM 797 C C . TYR A 1 104 ? -3.639 11.349 11.197 1.00 92.31 104 TYR A C 1
ATOM 799 O O . TYR A 1 104 ? -2.970 12.378 11.035 1.00 92.31 104 TYR A O 1
ATOM 807 N N . ILE A 1 105 ? -3.308 10.187 10.617 1.00 92.69 105 ILE A N 1
ATOM 808 C CA . ILE A 1 105 ? -2.156 10.023 9.717 1.00 92.69 105 ILE A CA 1
ATOM 809 C C . ILE A 1 105 ? -2.341 10.863 8.454 1.00 92.69 105 ILE A C 1
ATOM 811 O O . ILE A 1 105 ? -1.432 11.610 8.096 1.00 92.69 105 ILE A O 1
ATOM 815 N N . ALA A 1 106 ? -3.504 10.784 7.806 1.00 90.81 106 ALA A N 1
ATOM 816 C CA . ALA A 1 106 ? -3.821 11.537 6.595 1.00 90.81 106 ALA A CA 1
ATOM 817 C C . ALA A 1 106 ? -3.672 13.047 6.814 1.00 90.81 106 ALA A C 1
ATOM 819 O O . ALA A 1 106 ? -3.061 13.736 5.999 1.00 90.81 106 ALA A O 1
ATOM 820 N N . THR A 1 107 ? -4.117 13.552 7.961 1.00 89.00 107 THR A N 1
ATOM 821 C CA . THR A 1 107 ? -4.024 14.975 8.306 1.00 89.00 107 THR A CA 1
ATOM 822 C C . THR A 1 107 ? -2.594 15.414 8.645 1.00 89.00 107 THR A C 1
ATOM 824 O O . THR A 1 107 ? -2.205 16.550 8.372 1.00 89.00 107 THR A O 1
ATOM 827 N N . ASN A 1 108 ? -1.773 14.533 9.226 1.00 87.19 108 ASN A N 1
ATOM 828 C CA . ASN A 1 108 ? -0.465 14.901 9.786 1.00 87.19 108 ASN A CA 1
ATOM 829 C C . ASN A 1 108 ? 0.750 14.324 9.030 1.00 87.19 108 ASN A C 1
ATOM 831 O O . ASN A 1 108 ? 1.887 14.549 9.452 1.00 87.19 108 ASN A O 1
ATOM 835 N N . HIS A 1 109 ? 0.547 13.635 7.902 1.00 83.12 109 HIS A N 1
ATOM 836 C CA . HIS A 1 109 ? 1.591 12.927 7.143 1.00 83.12 109 HIS A CA 1
ATOM 837 C C . HIS A 1 109 ? 2.791 13.795 6.724 1.00 83.12 109 HIS A C 1
ATOM 839 O O . HIS A 1 109 ? 3.914 13.296 6.630 1.00 83.12 109 HIS A O 1
ATOM 845 N N . ALA A 1 110 ? 2.579 15.097 6.500 1.00 75.06 110 ALA A N 1
ATOM 846 C CA . ALA A 1 110 ? 3.631 16.037 6.112 1.00 75.06 110 ALA A CA 1
ATOM 847 C C . ALA A 1 110 ? 4.706 16.226 7.203 1.00 75.06 110 ALA A C 1
ATOM 849 O O . ALA A 1 110 ? 5.837 16.617 6.909 1.00 75.06 110 ALA A O 1
ATOM 850 N N . LYS A 1 111 ? 4.405 15.889 8.465 1.00 71.44 111 LYS A N 1
ATOM 851 C CA . LYS A 1 111 ? 5.358 15.904 9.589 1.00 71.44 111 LYS A CA 1
ATOM 852 C C . LYS A 1 111 ? 6.210 14.625 9.597 1.00 71.44 111 LYS 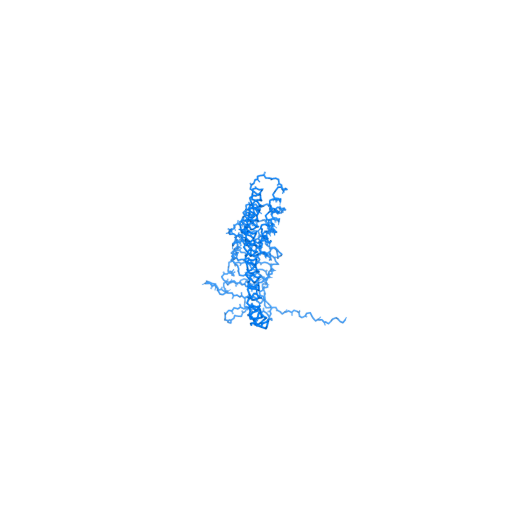A C 1
ATOM 854 O O . LYS A 1 111 ? 6.303 13.914 10.598 1.00 71.44 111 LYS A O 1
ATOM 859 N N . ALA A 1 112 ? 6.816 14.308 8.452 1.00 54.03 112 ALA A N 1
ATOM 860 C CA . ALA A 1 112 ? 7.596 13.092 8.249 1.00 54.03 112 ALA A CA 1
ATOM 861 C C . ALA A 1 112 ? 8.725 12.967 9.292 1.00 54.03 112 ALA A C 1
ATOM 863 O O . ALA A 1 112 ? 9.542 13.878 9.451 1.00 54.03 112 ALA A O 1
ATOM 864 N N . GLY A 1 113 ? 8.774 11.823 9.985 1.00 61.88 113 GLY A N 1
ATOM 865 C CA . GLY A 1 113 ? 9.714 11.547 11.081 1.00 61.88 113 GLY A CA 1
ATOM 866 C C . GLY A 1 113 ? 9.127 11.722 12.487 1.00 61.88 113 GLY A C 1
ATOM 867 O O . GLY A 1 113 ? 9.823 11.472 13.472 1.00 61.88 113 GLY A O 1
ATOM 868 N N . ASP A 1 114 ? 7.856 12.115 12.607 1.00 78.12 114 ASP A N 1
ATOM 869 C CA . ASP A 1 114 ? 7.178 12.127 13.898 1.00 78.12 114 ASP A CA 1
ATOM 870 C C . ASP A 1 114 ? 6.924 10.695 14.399 1.00 78.12 114 ASP A C 1
ATOM 872 O O . ASP A 1 114 ? 6.304 9.869 13.723 1.00 78.12 114 ASP A O 1
ATOM 876 N N . ARG A 1 115 ? 7.390 10.407 15.620 1.00 86.88 115 ARG A N 1
ATOM 877 C CA . ARG A 1 115 ? 7.154 9.134 16.316 1.00 86.88 115 ARG A CA 1
ATOM 878 C C . ARG A 1 115 ? 5.665 8.803 16.419 1.00 86.88 115 ARG A C 1
ATOM 880 O O . ARG A 1 115 ? 5.326 7.625 16.438 1.00 86.88 115 ARG A O 1
ATOM 887 N N . ILE A 1 116 ? 4.797 9.814 16.448 1.00 90.12 116 ILE A N 1
ATOM 888 C CA . ILE A 1 116 ? 3.346 9.622 16.513 1.00 90.12 116 ILE A CA 1
ATOM 889 C C . ILE A 1 116 ? 2.817 9.009 15.210 1.00 90.12 116 ILE A C 1
ATOM 891 O O . ILE A 1 116 ? 2.073 8.036 15.256 1.00 90.12 116 ILE A O 1
ATOM 895 N N . ILE A 1 117 ? 3.261 9.498 14.046 1.00 90.81 117 ILE A N 1
ATOM 896 C CA . ILE A 1 117 ? 2.868 8.929 12.745 1.00 90.81 117 ILE A CA 1
ATOM 897 C C . ILE A 1 117 ? 3.342 7.482 12.633 1.00 90.81 117 ILE A C 1
ATOM 899 O O . ILE A 1 117 ? 2.580 6.613 12.224 1.00 90.81 117 ILE A O 1
ATOM 903 N N . MET A 1 118 ? 4.573 7.196 13.065 1.00 90.75 118 MET A N 1
ATOM 904 C CA . MET A 1 118 ? 5.092 5.824 13.089 1.00 90.75 118 MET A CA 1
ATOM 905 C C . MET A 1 118 ? 4.286 4.908 14.018 1.00 90.75 118 MET A C 1
ATOM 907 O O . MET A 1 118 ? 4.038 3.756 13.667 1.00 90.75 118 MET A O 1
ATOM 911 N N . ALA A 1 119 ? 3.860 5.407 15.183 1.00 93.38 119 ALA A N 1
ATOM 912 C CA . ALA A 1 119 ? 2.983 4.665 16.082 1.00 93.38 119 ALA A CA 1
ATOM 913 C C . ALA A 1 119 ? 1.622 4.387 15.425 1.00 93.38 119 ALA A C 1
ATOM 915 O O . ALA A 1 119 ? 1.141 3.260 15.496 1.00 93.38 119 ALA A O 1
ATOM 916 N N . GLY A 1 120 ? 1.054 5.367 14.717 1.00 94.56 120 GLY A N 1
ATOM 917 C CA . GLY A 1 120 ? -0.198 5.207 13.980 1.00 94.56 120 GLY A CA 1
ATOM 918 C C . GLY A 1 120 ? -0.077 4.173 12.860 1.00 94.56 120 GLY A C 1
ATOM 919 O O . GLY A 1 120 ? -0.887 3.258 12.782 1.00 94.56 120 GLY A O 1
ATOM 920 N N . ILE A 1 121 ? 0.978 4.255 12.043 1.00 93.69 121 ILE A N 1
ATOM 921 C CA . ILE A 1 121 ? 1.274 3.280 10.979 1.00 93.69 121 ILE A CA 1
ATOM 922 C C . ILE A 1 121 ? 1.401 1.867 11.560 1.00 93.69 121 ILE A C 1
ATOM 924 O O . ILE A 1 121 ? 0.847 0.911 11.015 1.00 93.69 121 ILE A O 1
ATOM 928 N N . ARG A 1 122 ? 2.105 1.724 12.691 1.00 94.44 122 ARG A N 1
ATOM 929 C CA . ARG A 1 122 ? 2.229 0.442 13.394 1.00 94.44 122 ARG A CA 1
ATOM 930 C C . ARG A 1 122 ? 0.865 -0.069 13.859 1.00 94.44 122 ARG A C 1
ATOM 932 O O . ARG A 1 122 ? 0.578 -1.245 13.649 1.00 94.44 122 ARG A O 1
ATOM 939 N N . ALA A 1 123 ? 0.048 0.792 14.463 1.00 95.88 123 ALA A N 1
ATOM 940 C CA . ALA A 1 123 ? -1.289 0.441 14.927 1.00 95.88 123 ALA A CA 1
ATOM 941 C C . ALA A 1 123 ? -2.186 0.009 13.756 1.00 95.88 123 ALA A C 1
ATOM 943 O O . ALA A 1 123 ? -2.772 -1.068 13.815 1.00 95.88 123 ALA A O 1
ATOM 944 N N . MET A 1 124 ? -2.193 0.737 12.636 1.00 95.69 124 MET A N 1
ATOM 945 C CA . MET A 1 124 ? -2.902 0.299 11.426 1.00 95.69 124 MET A CA 1
ATOM 946 C C . MET A 1 124 ? -2.410 -1.066 10.930 1.00 95.69 124 MET A C 1
ATOM 948 O O . MET A 1 124 ? -3.214 -1.915 10.551 1.00 95.69 124 MET A O 1
ATOM 952 N N . GLY A 1 125 ? -1.103 -1.335 11.013 1.00 95.19 125 GLY A N 1
ATOM 953 C CA . GLY A 1 125 ? -0.540 -2.654 10.722 1.00 95.19 125 GLY A CA 1
ATOM 954 C C . GLY A 1 125 ? -1.069 -3.775 11.632 1.00 95.19 125 GLY A C 1
ATOM 955 O O . GLY A 1 125 ? -1.199 -4.911 11.176 1.00 95.19 125 GLY A O 1
ATOM 956 N N . ILE A 1 126 ? -1.408 -3.482 12.895 1.00 95.19 126 ILE A N 1
ATOM 957 C CA . ILE A 1 126 ? -2.097 -4.428 13.792 1.00 95.19 126 ILE A CA 1
ATOM 958 C C . ILE A 1 126 ? -3.509 -4.705 13.265 1.00 95.19 126 ILE A C 1
ATOM 960 O O . ILE A 1 126 ? -3.881 -5.871 13.137 1.00 95.19 126 ILE A O 1
ATOM 964 N N . GLY A 1 127 ? -4.255 -3.662 12.887 1.00 95.31 127 GLY A N 1
ATOM 965 C CA . GLY A 1 127 ? -5.589 -3.804 12.295 1.00 95.31 127 GLY A CA 1
ATOM 966 C C . GLY A 1 127 ? -5.582 -4.652 11.020 1.00 95.31 127 GLY A C 1
ATOM 967 O O . GLY A 1 127 ? -6.369 -5.591 10.901 1.00 95.31 127 GLY A O 1
ATOM 968 N N . VAL A 1 128 ? -4.622 -4.422 10.117 1.00 95.00 128 VAL A N 1
ATOM 969 C CA . VAL A 1 128 ? -4.462 -5.227 8.891 1.00 95.00 128 VAL A CA 1
ATOM 970 C C . VAL A 1 128 ? -4.191 -6.694 9.209 1.00 95.00 128 VAL A C 1
ATOM 972 O O . VAL A 1 128 ? -4.818 -7.571 8.616 1.00 95.00 128 VAL A O 1
ATOM 975 N N . LYS A 1 129 ? -3.308 -6.987 10.174 1.00 94.44 129 LYS A N 1
ATOM 976 C CA . LYS A 1 129 ? -3.052 -8.367 10.630 1.00 94.44 129 LYS A CA 1
ATOM 977 C C . LYS A 1 129 ? -4.292 -9.018 11.242 1.00 94.44 129 LYS A C 1
ATOM 979 O O . LYS A 1 129 ? -4.475 -10.222 11.091 1.00 94.44 129 LYS A O 1
ATOM 984 N N . ALA A 1 130 ? -5.147 -8.231 11.891 1.00 93.56 130 ALA A N 1
ATOM 985 C CA . ALA A 1 130 ? -6.436 -8.677 12.404 1.00 93.56 130 ALA A CA 1
ATOM 986 C C . ALA A 1 130 ? -7.513 -8.805 11.309 1.00 93.56 130 ALA A C 1
ATOM 988 O O . ALA A 1 130 ? -8.620 -9.251 11.607 1.00 93.56 130 ALA A O 1
ATOM 989 N N . GLY A 1 131 ? -7.209 -8.464 10.050 1.00 93.81 131 GLY A N 1
ATOM 990 C CA . GLY A 1 131 ? -8.132 -8.533 8.916 1.00 93.81 131 GLY A CA 1
ATOM 991 C C . GLY A 1 131 ? -9.110 -7.359 8.840 1.00 93.81 131 GLY A C 1
ATOM 992 O O . GLY A 1 131 ? -10.200 -7.518 8.295 1.00 93.81 131 GLY A O 1
ATOM 993 N N . VAL A 1 132 ? -8.745 -6.207 9.405 1.00 94.44 132 VAL A N 1
ATOM 994 C CA . VAL A 1 132 ? -9.545 -4.977 9.418 1.00 94.44 132 VAL A CA 1
ATOM 995 C C . VAL A 1 132 ? -8.838 -3.894 8.606 1.00 94.44 132 VAL A C 1
ATOM 997 O O . VAL A 1 132 ? -7.615 -3.760 8.644 1.00 94.44 132 VAL A O 1
ATOM 1000 N N . ARG A 1 133 ? -9.620 -3.111 7.864 1.00 95.06 133 ARG A N 1
ATOM 1001 C CA . ARG A 1 133 ? -9.159 -1.987 7.045 1.00 95.06 133 ARG A CA 1
ATOM 1002 C C . ARG A 1 133 ? -9.992 -0.749 7.353 1.00 95.06 133 ARG A C 1
ATOM 1004 O O . ARG A 1 133 ? -11.181 -0.864 7.652 1.00 95.06 133 ARG A O 1
ATOM 1011 N N . SER A 1 134 ? -9.357 0.409 7.260 1.00 95.94 134 SER A N 1
ATOM 1012 C CA . SER A 1 134 ? -10.024 1.705 7.239 1.00 95.94 134 SER A CA 1
ATOM 1013 C C . SER A 1 134 ? -10.867 1.841 5.966 1.00 95.94 134 SER A C 1
ATOM 1015 O O . SER A 1 134 ? -10.525 1.282 4.925 1.00 95.94 134 SER A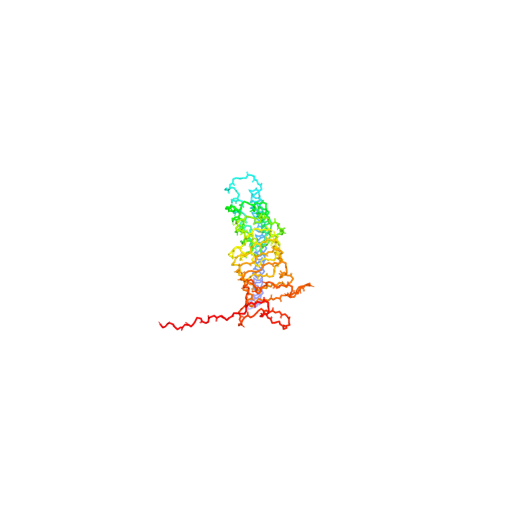 O 1
ATOM 1017 N N . THR A 1 135 ? -11.958 2.595 6.048 1.00 95.62 135 THR A N 1
ATOM 1018 C CA . THR A 1 135 ? -12.812 2.988 4.916 1.00 95.62 135 THR A CA 1
ATOM 1019 C C . THR A 1 135 ? -12.291 4.212 4.157 1.00 95.62 135 THR A C 1
ATOM 1021 O O . THR A 1 135 ? -12.828 4.571 3.107 1.00 95.62 135 THR A O 1
ATOM 1024 N N . LEU A 1 136 ? -11.243 4.857 4.672 1.00 93.38 136 LEU A N 1
ATOM 1025 C CA . LEU A 1 136 ? -10.709 6.099 4.131 1.00 93.38 136 LEU A CA 1
ATOM 1026 C C . LEU A 1 136 ? -9.904 5.880 2.844 1.00 93.38 136 LEU A C 1
ATOM 1028 O O . LEU A 1 136 ? -9.254 4.848 2.650 1.00 93.38 136 LEU A O 1
ATOM 1032 N N . ASN A 1 137 ? -9.917 6.919 2.004 1.00 94.94 137 ASN A N 1
ATOM 1033 C CA . ASN A 1 137 ? -9.236 6.985 0.709 1.00 94.94 137 ASN A CA 1
ATOM 1034 C C . ASN A 1 137 ? -8.316 8.221 0.643 1.00 94.94 137 ASN A C 1
ATOM 1036 O O . ASN A 1 137 ? -8.605 9.165 -0.100 1.00 94.94 137 ASN A O 1
ATOM 1040 N N . PRO A 1 138 ? -7.269 8.302 1.484 1.00 93.69 138 PRO A N 1
ATOM 1041 C CA . PRO A 1 138 ? -6.456 9.507 1.601 1.00 93.69 138 PRO A CA 1
ATOM 1042 C C . PRO A 1 138 ? -5.613 9.796 0.352 1.00 93.69 138 PRO A C 1
ATOM 1044 O O . PRO A 1 138 ? -5.105 8.896 -0.323 1.00 93.69 138 PRO A O 1
ATOM 1047 N N . GLY A 1 139 ? -5.414 11.093 0.104 1.00 92.31 139 GLY A N 1
ATOM 1048 C CA . GLY A 1 139 ? -4.398 11.616 -0.801 1.00 92.31 139 GLY A CA 1
ATOM 1049 C C . GLY A 1 139 ? -3.204 12.146 -0.012 1.00 92.31 139 GLY A C 1
ATOM 1050 O O . GLY A 1 139 ? -3.347 13.068 0.789 1.00 92.31 139 GLY A O 1
ATOM 1051 N N . PHE A 1 140 ? -2.028 11.582 -0.252 1.00 91.69 140 PHE A N 1
ATOM 1052 C CA . PHE A 1 140 ? -0.764 12.012 0.325 1.00 91.69 140 PHE A CA 1
ATOM 1053 C C . PHE A 1 140 ? 0.044 12.753 -0.727 1.00 91.69 140 PHE A C 1
ATOM 1055 O O . PHE A 1 140 ? 0.215 12.254 -1.838 1.00 91.69 140 PHE A O 1
ATOM 1062 N N . LYS A 1 141 ? 0.575 13.925 -0.379 1.00 91.12 141 LYS A N 1
ATOM 1063 C CA . LYS A 1 141 ? 1.363 14.730 -1.312 1.00 91.12 141 LYS A CA 1
ATOM 1064 C C . LYS A 1 141 ? 2.649 15.218 -0.666 1.00 91.12 141 LYS A C 1
ATOM 1066 O O . LYS A 1 141 ? 2.636 15.776 0.429 1.00 91.12 141 LYS A O 1
ATOM 1071 N N . LYS A 1 142 ? 3.761 15.038 -1.372 1.00 86.50 142 LYS A N 1
ATOM 1072 C CA . LYS A 1 142 ? 5.051 15.666 -1.073 1.00 86.50 142 LYS A CA 1
ATOM 1073 C C . LYS A 1 142 ? 5.522 16.460 -2.281 1.00 86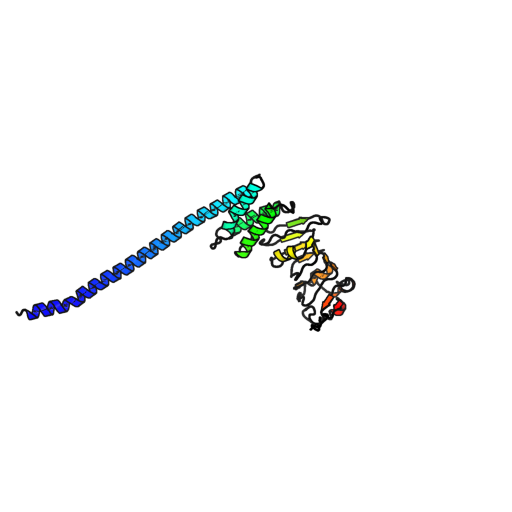.50 142 LYS A C 1
ATOM 1075 O O . LYS A 1 142 ? 5.180 16.147 -3.416 1.00 86.50 142 LYS A O 1
ATOM 1080 N N . ASN A 1 143 ? 6.340 17.475 -2.029 1.00 77.38 143 ASN A N 1
ATOM 1081 C CA . ASN A 1 143 ? 7.011 18.187 -3.110 1.00 77.38 143 ASN A CA 1
ATOM 1082 C C . ASN A 1 143 ? 8.022 17.256 -3.795 1.00 77.38 143 ASN A C 1
ATOM 1084 O O . ASN A 1 143 ? 8.675 16.453 -3.129 1.00 77.38 143 ASN A O 1
ATOM 1088 N N . GLU A 1 144 ? 8.186 17.396 -5.111 1.00 60.41 144 GLU A N 1
ATOM 1089 C CA . GLU A 1 144 ? 9.131 16.604 -5.921 1.00 60.41 144 GLU A CA 1
ATOM 1090 C C . GLU A 1 144 ? 10.575 16.668 -5.408 1.00 60.41 144 GLU A C 1
ATOM 1092 O O . GLU A 1 144 ? 11.328 15.702 -5.504 1.00 60.41 144 GLU A O 1
ATOM 1097 N N . THR A 1 145 ? 10.960 17.810 -4.836 1.00 64.81 145 THR A N 1
ATOM 1098 C CA . THR A 1 145 ? 12.304 18.059 -4.306 1.00 64.81 145 THR A CA 1
ATOM 1099 C C . THR A 1 145 ? 12.514 17.507 -2.898 1.00 64.81 145 THR A C 1
ATOM 1101 O O . THR A 1 145 ? 13.634 17.562 -2.385 1.00 64.81 145 THR A O 1
ATOM 1104 N N . ASP A 1 146 ? 11.472 16.970 -2.252 1.00 67.44 146 ASP A N 1
ATOM 1105 C CA . ASP A 1 146 ? 11.609 16.385 -0.925 1.00 67.44 146 ASP A CA 1
ATOM 1106 C C . ASP A 1 146 ? 12.339 15.041 -1.021 1.00 67.44 146 ASP A C 1
ATOM 1108 O O . ASP A 1 146 ? 11.787 14.004 -1.391 1.00 67.44 146 ASP A O 1
ATOM 1112 N N . ALA A 1 147 ? 13.616 15.062 -0.642 1.00 64.94 147 ALA A N 1
ATOM 1113 C CA . ALA A 1 147 ? 14.471 13.886 -0.596 1.00 64.94 147 ALA A CA 1
ATOM 1114 C C . ALA A 1 147 ? 14.075 12.889 0.509 1.00 64.94 147 ALA A C 1
ATOM 1116 O O . ALA A 1 147 ? 14.797 11.919 0.729 1.00 64.94 147 ALA A O 1
ATOM 1117 N N . LYS A 1 148 ? 12.991 13.101 1.264 1.00 78.12 148 LYS A N 1
ATOM 1118 C CA . LYS A 1 148 ? 12.579 12.171 2.320 1.00 78.12 148 LYS A CA 1
ATOM 1119 C C . LYS A 1 148 ? 11.739 11.026 1.777 1.00 78.12 148 LYS A C 1
ATOM 1121 O O . LYS A 1 148 ? 10.699 11.235 1.151 1.00 78.12 148 LYS A O 1
ATOM 1126 N N . ASP A 1 149 ? 12.136 9.814 2.158 1.00 84.94 149 ASP A N 1
ATOM 1127 C CA . ASP A 1 149 ? 11.380 8.597 1.876 1.00 84.94 149 ASP A CA 1
ATOM 1128 C C . ASP A 1 149 ? 9.939 8.711 2.405 1.00 84.94 149 ASP A C 1
ATOM 1130 O O . ASP A 1 149 ? 9.669 9.304 3.459 1.00 84.94 149 ASP A O 1
ATOM 1134 N N . TRP A 1 150 ? 8.989 8.169 1.653 1.00 87.44 150 TRP A N 1
ATOM 1135 C CA . TRP A 1 150 ? 7.629 7.959 2.123 1.00 87.44 150 TRP A CA 1
ATOM 1136 C C . TRP A 1 150 ? 7.604 6.955 3.274 1.00 87.44 150 TRP A C 1
ATOM 1138 O O . TRP A 1 150 ? 8.220 5.892 3.217 1.00 87.44 150 TRP A O 1
ATOM 1148 N N . LEU A 1 151 ? 6.849 7.298 4.318 1.00 85.06 151 LEU A N 1
ATOM 1149 C CA . LEU A 1 151 ? 6.463 6.360 5.363 1.00 85.06 151 LEU A CA 1
ATOM 1150 C C . LEU A 1 151 ? 5.118 5.775 4.950 1.00 85.06 151 LEU A C 1
ATOM 1152 O O . LEU A 1 151 ? 4.093 6.443 5.047 1.00 85.06 151 LEU A O 1
ATOM 1156 N N . ALA A 1 152 ? 5.152 4.561 4.415 1.00 84.44 152 ALA A N 1
ATOM 1157 C CA . ALA A 1 152 ? 3.970 3.895 3.901 1.00 84.44 152 ALA A CA 1
ATOM 1158 C C . ALA A 1 152 ? 3.030 3.488 5.043 1.00 84.44 152 ALA A C 1
ATOM 1160 O O . ALA A 1 152 ? 3.466 2.833 5.993 1.00 84.44 152 ALA A O 1
ATOM 1161 N N . ALA A 1 153 ? 1.754 3.851 4.939 1.00 90.69 153 ALA A N 1
ATOM 1162 C CA . ALA A 1 153 ? 0.731 3.489 5.907 1.00 90.69 153 ALA A CA 1
ATOM 1163 C C . ALA A 1 153 ? -0.144 2.356 5.336 1.00 90.69 153 ALA A C 1
ATOM 1165 O O . ALA A 1 153 ? -0.765 2.542 4.290 1.00 90.69 153 ALA A O 1
ATOM 1166 N N . PRO A 1 154 ? -0.177 1.168 5.961 1.00 94.38 154 PRO A N 1
ATOM 1167 C CA . PRO A 1 154 ? -1.011 0.068 5.493 1.00 94.38 154 PRO A CA 1
ATOM 1168 C C . PRO A 1 154 ? -2.469 0.249 5.934 1.00 94.38 154 PRO A C 1
ATOM 1170 O O . PRO A 1 154 ? -2.766 1.027 6.837 1.00 94.38 154 PRO A O 1
ATOM 1173 N N . GLY A 1 155 ? -3.376 -0.527 5.344 1.00 95.06 155 GLY A N 1
ATOM 1174 C CA . GLY A 1 155 ? -4.726 -0.716 5.874 1.00 95.06 155 GLY A CA 1
ATOM 1175 C C . GLY A 1 155 ? -5.770 0.332 5.517 1.00 95.06 155 GLY A C 1
ATOM 1176 O O . GLY A 1 155 ? -6.841 0.311 6.116 1.00 95.06 155 GLY A O 1
ATOM 1177 N N . PHE A 1 156 ? -5.508 1.210 4.554 1.00 96.25 156 PHE A N 1
ATOM 1178 C CA . PHE A 1 156 ? -6.545 2.041 3.932 1.00 96.25 156 PHE A CA 1
ATOM 1179 C C . PHE A 1 156 ? -7.377 1.247 2.910 1.00 96.25 156 PHE A C 1
ATOM 1181 O O . PHE A 1 156 ? -6.972 0.162 2.479 1.00 96.25 156 PHE A O 1
ATOM 1188 N N . ALA A 1 157 ? -8.543 1.776 2.527 1.00 94.50 157 ALA A N 1
ATOM 1189 C CA . ALA A 1 157 ? -9.363 1.188 1.465 1.00 94.50 157 ALA A CA 1
ATOM 1190 C C . ALA A 1 157 ? -8.740 1.428 0.081 1.00 94.50 157 ALA A C 1
ATOM 1192 O O . ALA A 1 157 ? -8.693 0.520 -0.746 1.00 94.50 157 ALA A O 1
ATOM 1193 N N . SER A 1 158 ? -8.224 2.638 -0.137 1.00 94.56 158 SER A N 1
ATOM 1194 C CA . SER A 1 158 ? -7.369 3.010 -1.266 1.00 94.56 158 SER A CA 1
ATOM 1195 C C . SER A 1 158 ? -6.433 4.141 -0.848 1.00 94.56 158 SER A C 1
ATOM 1197 O O . SER A 1 158 ? -6.666 4.797 0.168 1.00 94.56 158 SER A O 1
ATOM 1199 N N . GLN A 1 159 ? -5.357 4.373 -1.597 1.00 94.69 159 GLN A N 1
ATOM 1200 C CA . GLN A 1 159 ? -4.436 5.478 -1.314 1.00 94.69 159 GLN A CA 1
ATOM 1201 C C . GLN A 1 159 ? -3.947 6.106 -2.606 1.00 94.69 159 GLN A C 1
ATOM 1203 O O . GLN A 1 159 ? -3.547 5.405 -3.536 1.00 94.69 159 GLN A O 1
ATOM 1208 N N . ARG A 1 160 ? -3.910 7.438 -2.630 1.00 95.44 160 ARG A N 1
ATOM 1209 C CA . ARG A 1 160 ? -3.248 8.202 -3.685 1.00 95.44 160 ARG A CA 1
ATOM 1210 C C . ARG A 1 160 ? -1.986 8.838 -3.125 1.00 95.44 160 ARG A C 1
ATOM 1212 O O . ARG A 1 160 ? -2.059 9.548 -2.130 1.00 95.44 160 ARG A O 1
ATOM 1219 N N . ILE A 1 161 ? -0.844 8.604 -3.755 1.00 94.25 161 ILE A N 1
ATOM 1220 C CA . ILE A 1 161 ? 0.454 9.121 -3.319 1.00 94.25 161 ILE A CA 1
ATOM 1221 C C . ILE A 1 161 ? 1.065 9.934 -4.452 1.00 94.25 161 ILE A C 1
ATOM 1223 O O . ILE A 1 161 ? 1.276 9.416 -5.544 1.00 94.25 161 ILE A O 1
ATOM 1227 N N . GLU A 1 162 ? 1.353 11.204 -4.183 1.00 93.75 162 GLU A N 1
ATOM 1228 C CA . GLU A 1 162 ? 1.889 12.152 -5.154 1.00 93.75 162 GLU A CA 1
ATOM 1229 C C . GLU A 1 162 ? 3.270 12.670 -4.729 1.00 93.75 162 GLU A C 1
ATOM 1231 O O . GLU A 1 162 ? 3.439 13.176 -3.613 1.00 93.75 162 GLU A O 1
ATOM 1236 N N . GLY A 1 163 ? 4.252 12.591 -5.629 1.00 91.62 163 GLY A N 1
ATOM 1237 C CA . GLY A 1 163 ? 5.602 13.102 -5.389 1.00 91.62 163 GLY A CA 1
ATOM 1238 C C . GLY A 1 163 ? 6.458 12.219 -4.472 1.00 91.62 163 GLY A C 1
ATOM 1239 O O . GLY A 1 163 ? 6.104 11.093 -4.118 1.00 91.62 163 GLY A O 1
ATOM 1240 N N . GLY A 1 164 ? 7.604 12.747 -4.037 1.00 90.44 164 GLY A N 1
ATOM 1241 C CA . GLY A 1 164 ? 8.512 12.080 -3.097 1.00 90.44 164 GLY A CA 1
ATOM 1242 C C . GLY A 1 164 ? 9.145 10.789 -3.632 1.00 90.44 164 GLY A C 1
ATOM 1243 O O . GLY A 1 164 ? 9.193 10.536 -4.839 1.00 90.44 164 GLY A O 1
ATOM 1244 N N . ARG A 1 165 ? 9.673 9.960 -2.718 1.00 91.81 165 ARG A N 1
ATOM 1245 C CA . ARG A 1 165 ? 10.357 8.712 -3.087 1.00 91.81 165 ARG A CA 1
ATOM 1246 C C . ARG A 1 165 ? 10.054 7.527 -2.172 1.00 91.81 165 ARG A C 1
ATOM 1248 O O . ARG A 1 165 ? 9.903 7.696 -0.964 1.00 91.81 165 ARG A O 1
ATOM 1255 N N . PHE A 1 166 ? 10.035 6.324 -2.733 1.00 92.25 166 PHE A N 1
ATOM 1256 C CA . PHE A 1 166 ? 10.055 5.055 -2.011 1.00 92.25 166 PHE A CA 1
ATOM 1257 C C . PHE A 1 166 ? 11.400 4.360 -2.189 1.00 92.25 166 PHE A C 1
ATOM 1259 O O . PHE A 1 166 ? 11.896 4.218 -3.302 1.00 92.25 166 PHE A O 1
ATOM 1266 N N . ARG A 1 167 ? 11.952 3.857 -1.084 1.00 90.81 167 ARG A N 1
ATOM 1267 C CA . ARG A 1 167 ? 13.069 2.905 -1.087 1.00 90.81 167 ARG A CA 1
ATOM 1268 C C . ARG A 1 167 ? 12.584 1.545 -0.630 1.00 90.81 167 ARG A C 1
ATOM 1270 O O . ARG A 1 167 ? 11.849 1.499 0.352 1.00 90.81 167 ARG A O 1
ATOM 1277 N N . GLY A 1 168 ? 13.041 0.475 -1.283 1.00 88.44 168 GLY A N 1
ATOM 1278 C CA . GLY A 1 168 ? 12.567 -0.915 -1.147 1.00 88.44 168 GLY A CA 1
ATOM 1279 C C . GLY A 1 168 ? 11.735 -1.259 0.094 1.00 88.44 168 GLY A C 1
ATOM 1280 O O . GLY A 1 168 ? 10.534 -1.487 -0.022 1.00 88.44 168 GLY A O 1
ATOM 1281 N N . LYS A 1 169 ? 12.339 -1.212 1.290 1.00 85.62 169 LYS A N 1
ATOM 1282 C CA . LYS A 1 169 ? 11.680 -1.557 2.567 1.00 85.62 169 LYS A CA 1
ATOM 1283 C C . LYS A 1 169 ? 10.380 -0.795 2.863 1.00 85.62 169 LYS A C 1
ATOM 1285 O O . LYS A 1 169 ? 9.517 -1.303 3.567 1.00 85.62 169 LYS A O 1
ATOM 1290 N N . PHE A 1 170 ? 10.251 0.442 2.388 1.00 88.44 170 PHE A N 1
ATOM 1291 C CA . PHE A 1 170 ? 9.076 1.271 2.647 1.00 88.44 170 PHE A CA 1
ATOM 1292 C C . PHE A 1 170 ? 7.916 0.892 1.734 1.00 88.44 170 PHE A C 1
ATOM 1294 O O . PHE A 1 170 ? 6.789 0.790 2.208 1.00 88.44 170 PHE A O 1
ATOM 1301 N N . TYR A 1 171 ? 8.195 0.627 0.455 1.00 91.81 171 TYR A N 1
ATOM 1302 C CA . TYR A 1 171 ? 7.182 0.152 -0.486 1.00 91.81 171 TYR A CA 1
ATOM 1303 C C . TYR A 1 171 ? 6.662 -1.238 -0.096 1.00 91.81 171 TYR A C 1
ATOM 1305 O O . TYR A 1 171 ? 5.463 -1.490 -0.167 1.00 91.81 171 TYR A O 1
ATOM 1313 N N . GLU A 1 172 ? 7.537 -2.122 0.397 1.00 90.38 172 GLU A N 1
ATOM 1314 C CA . GLU A 1 172 ? 7.163 -3.482 0.815 1.00 90.38 172 GLU A CA 1
ATOM 1315 C C . GLU A 1 172 ? 6.027 -3.530 1.848 1.00 90.38 172 GLU A C 1
ATOM 1317 O O . GLU A 1 172 ? 5.244 -4.478 1.831 1.00 90.38 172 GLU A O 1
ATOM 1322 N N . THR A 1 173 ? 5.894 -2.508 2.699 1.00 88.62 173 THR A N 1
ATOM 1323 C CA . THR A 1 173 ? 4.810 -2.406 3.691 1.00 88.62 173 THR A CA 1
ATOM 1324 C C . THR A 1 173 ? 3.432 -2.289 3.047 1.00 88.62 173 THR A C 1
ATOM 1326 O O . THR A 1 173 ? 2.464 -2.797 3.604 1.00 88.62 173 THR A O 1
ATOM 1329 N N . ILE A 1 174 ? 3.339 -1.626 1.889 1.00 92.00 174 ILE A N 1
ATOM 1330 C CA . ILE A 1 174 ? 2.065 -1.353 1.212 1.00 92.00 174 ILE A CA 1
ATOM 1331 C C . ILE A 1 174 ? 1.922 -2.067 -0.127 1.00 92.00 174 ILE A C 1
ATOM 1333 O O . ILE A 1 174 ? 0.869 -1.980 -0.732 1.00 92.00 174 ILE A O 1
ATOM 1337 N N . ARG A 1 175 ? 2.927 -2.805 -0.608 1.00 91.31 175 ARG A N 1
ATOM 1338 C CA . ARG A 1 175 ? 2.912 -3.383 -1.967 1.00 91.31 175 ARG A CA 1
ATOM 1339 C C . ARG A 1 175 ? 1.703 -4.275 -2.284 1.00 91.31 175 ARG A C 1
ATOM 1341 O O . ARG A 1 175 ? 1.390 -4.455 -3.452 1.00 91.31 175 ARG A O 1
ATOM 1348 N N . ASN A 1 176 ? 1.087 -4.865 -1.257 1.00 90.06 176 ASN A N 1
ATOM 1349 C CA . ASN A 1 176 ? -0.067 -5.763 -1.364 1.00 90.06 176 ASN A CA 1
ATOM 1350 C C . ASN A 1 176 ? -1.386 -5.060 -0.994 1.00 90.06 176 ASN A C 1
ATOM 1352 O O . ASN A 1 176 ? -2.405 -5.722 -0.801 1.00 90.06 176 ASN A O 1
ATOM 1356 N N . GLU A 1 177 ? -1.360 -3.744 -0.793 1.00 90.25 177 GLU A N 1
ATOM 1357 C CA . GLU A 1 177 ? -2.565 -2.972 -0.526 1.00 90.25 177 GLU A CA 1
ATOM 1358 C C . GLU A 1 177 ? -3.396 -2.853 -1.809 1.00 90.25 177 GLU A C 1
ATOM 1360 O O . GLU A 1 177 ? -2.834 -2.648 -2.883 1.00 90.25 177 GLU A O 1
ATOM 1365 N N . PRO A 1 178 ? -4.726 -2.992 -1.724 1.00 86.44 178 PRO A N 1
ATOM 1366 C CA . PRO A 1 178 ? -5.601 -2.795 -2.861 1.00 86.44 178 PRO A CA 1
ATOM 1367 C C . PRO A 1 178 ? -5.647 -1.312 -3.240 1.00 86.44 178 PRO A C 1
ATOM 1369 O O . PRO A 1 178 ? -5.558 -0.432 -2.381 1.00 86.44 178 PRO A O 1
ATOM 1372 N N . HIS A 1 179 ? -5.846 -1.049 -4.531 1.00 90.81 179 HIS A N 1
ATOM 1373 C CA . HIS A 1 179 ? -6.146 0.283 -5.062 1.00 90.81 179 HIS A CA 1
ATOM 1374 C C . HIS A 1 179 ? -5.130 1.362 -4.652 1.00 90.81 179 HIS A C 1
ATOM 1376 O O . HIS A 1 179 ? -5.491 2.414 -4.115 1.00 90.81 179 HIS A O 1
ATOM 1382 N N . LEU A 1 180 ? -3.846 1.110 -4.912 1.00 95.25 180 LEU A N 1
ATOM 1383 C CA . LEU A 1 180 ? -2.828 2.148 -4.808 1.00 95.25 180 LEU A CA 1
ATOM 1384 C C . LEU A 1 180 ? -2.711 2.906 -6.123 1.00 95.25 180 LEU A C 1
ATOM 1386 O O . LEU A 1 180 ? -2.640 2.322 -7.207 1.00 95.25 180 LEU A O 1
ATOM 1390 N N . ARG A 1 181 ? -2.631 4.226 -6.001 1.00 96.12 181 ARG A N 1
ATOM 1391 C CA . ARG A 1 181 ? -2.313 5.123 -7.101 1.00 96.12 181 ARG A CA 1
ATOM 1392 C C . ARG A 1 181 ? -1.087 5.947 -6.751 1.00 96.12 181 ARG A C 1
ATOM 1394 O O . ARG A 1 181 ? -1.069 6.625 -5.726 1.00 96.12 181 ARG A O 1
ATOM 1401 N N . PHE A 1 182 ? -0.104 5.938 -7.637 1.00 95.94 182 PHE A N 1
ATOM 1402 C CA . PHE A 1 182 ? 1.117 6.717 -7.519 1.00 95.94 182 PHE A CA 1
ATOM 1403 C C . PHE A 1 182 ? 1.207 7.700 -8.684 1.00 95.94 182 PHE A C 1
ATOM 1405 O O . PHE A 1 182 ? 1.191 7.301 -9.847 1.00 95.94 182 PHE A O 1
ATOM 1412 N N . ASP A 1 183 ? 1.313 8.986 -8.368 1.00 95.56 183 ASP A N 1
ATOM 1413 C CA . ASP A 1 183 ? 1.501 10.053 -9.344 1.00 95.56 183 ASP A CA 1
ATOM 1414 C C . ASP A 1 183 ? 2.859 10.727 -9.085 1.00 95.56 183 ASP A C 1
ATOM 1416 O O . ASP A 1 183 ? 3.114 11.236 -7.994 1.00 95.56 183 ASP A O 1
ATOM 1420 N N . ASN A 1 184 ? 3.746 10.762 -10.080 1.00 94.75 184 ASN A N 1
ATOM 1421 C CA . ASN A 1 184 ? 5.024 11.474 -9.998 1.00 94.75 184 ASN A CA 1
ATOM 1422 C C . ASN A 1 184 ? 5.927 11.021 -8.829 1.00 94.75 184 ASN A C 1
ATOM 1424 O O . ASN A 1 184 ? 6.574 11.823 -8.155 1.00 94.75 184 ASN A O 1
ATOM 1428 N N . VAL A 1 185 ? 5.942 9.717 -8.546 1.00 94.06 185 VAL A N 1
ATOM 1429 C CA . VAL A 1 185 ? 6.700 9.129 -7.434 1.00 94.06 185 VAL A CA 1
ATOM 1430 C C . VAL A 1 185 ? 7.980 8.475 -7.946 1.00 94.06 185 VAL A C 1
ATOM 1432 O O . VAL A 1 185 ? 7.984 7.803 -8.979 1.00 94.06 185 VAL A O 1
ATOM 1435 N N . ARG A 1 186 ? 9.083 8.626 -7.205 1.00 95.38 186 ARG A N 1
ATOM 1436 C CA . ARG A 1 186 ? 10.342 7.925 -7.492 1.00 95.38 186 ARG A CA 1
ATOM 1437 C C . ARG A 1 186 ? 10.471 6.642 -6.671 1.00 95.38 186 ARG A C 1
ATOM 1439 O O . ARG A 1 186 ? 10.471 6.693 -5.447 1.00 95.38 186 ARG A O 1
ATOM 1446 N N . PHE A 1 187 ? 10.660 5.504 -7.318 1.00 96.00 187 PHE A N 1
ATOM 1447 C CA . PHE A 1 187 ? 10.923 4.213 -6.687 1.00 96.00 187 PHE A CA 1
ATOM 1448 C C . PHE A 1 187 ? 12.392 3.833 -6.860 1.00 96.00 187 PHE A C 1
ATOM 1450 O O . PHE A 1 187 ? 12.926 3.858 -7.964 1.00 96.00 187 PHE A O 1
ATOM 1457 N N . GLU A 1 188 ? 13.049 3.466 -5.764 1.00 95.81 188 GLU A N 1
ATOM 1458 C CA . GLU A 1 188 ? 14.453 3.057 -5.742 1.00 95.81 188 GLU A CA 1
ATOM 1459 C C . GLU A 1 188 ? 14.589 1.696 -5.059 1.00 95.81 188 GLU A C 1
ATOM 1461 O O . GLU A 1 188 ? 14.142 1.514 -3.919 1.00 95.81 188 GLU A O 1
ATOM 1466 N N . TYR A 1 189 ? 15.244 0.740 -5.721 1.00 96.25 189 TYR A N 1
ATOM 1467 C CA . TYR A 1 189 ? 15.540 -0.582 -5.147 1.00 96.25 189 TYR A CA 1
ATOM 1468 C C . TYR A 1 189 ? 14.293 -1.328 -4.635 1.00 96.25 189 TYR A C 1
ATOM 1470 O O . TYR A 1 189 ? 14.362 -2.089 -3.666 1.00 96.25 189 TYR A O 1
ATOM 1478 N N . CYS A 1 190 ? 13.129 -1.072 -5.237 1.00 96.44 190 CYS A N 1
ATOM 1479 C CA . CYS A 1 190 ? 11.871 -1.714 -4.873 1.00 96.44 190 CYS A CA 1
ATOM 1480 C C . CYS A 1 190 ? 11.750 -3.059 -5.581 1.00 96.44 190 CYS A C 1
ATOM 1482 O O . CYS A 1 190 ? 12.020 -3.161 -6.772 1.00 96.44 190 CYS A O 1
ATOM 1484 N N . ARG A 1 191 ? 11.369 -4.104 -4.842 1.00 96.00 191 ARG A N 1
ATOM 1485 C CA . ARG A 1 191 ? 11.275 -5.468 -5.368 1.00 96.00 191 ARG A CA 1
ATOM 1486 C C . ARG A 1 191 ? 9.828 -5.899 -5.501 1.00 96.00 191 ARG A C 1
ATOM 1488 O O . ARG A 1 191 ? 9.031 -5.629 -4.600 1.00 96.00 191 ARG A O 1
ATOM 1495 N N . LYS A 1 192 ? 9.539 -6.664 -6.556 1.00 94.69 192 LYS A N 1
ATOM 1496 C CA . LYS A 1 192 ? 8.203 -7.206 -6.837 1.00 94.69 192 LYS A CA 1
ATOM 1497 C C . LYS A 1 192 ? 7.145 -6.101 -6.839 1.00 94.69 192 LYS A C 1
ATOM 1499 O O . LYS A 1 192 ? 6.152 -6.179 -6.116 1.00 94.69 192 LYS A O 1
ATOM 1504 N N . ILE A 1 193 ? 7.402 -5.040 -7.600 1.00 95.31 193 ILE A N 1
ATOM 1505 C CA . ILE A 1 193 ? 6.389 -4.027 -7.892 1.00 95.31 193 ILE A CA 1
ATOM 1506 C C . ILE A 1 193 ? 5.209 -4.738 -8.558 1.00 95.31 193 ILE A C 1
ATOM 1508 O O . ILE A 1 193 ? 5.411 -5.599 -9.413 1.00 95.31 193 ILE A O 1
ATOM 1512 N N . GLY A 1 194 ? 4.011 -4.470 -8.047 1.00 91.69 194 GLY A N 1
ATOM 1513 C CA . GLY A 1 194 ? 2.792 -5.149 -8.463 1.00 91.69 194 GLY A CA 1
ATOM 1514 C C . GLY A 1 194 ? 1.939 -4.264 -9.356 1.00 91.69 194 GLY A C 1
ATOM 1515 O O . GLY A 1 194 ? 2.293 -3.114 -9.618 1.00 91.69 194 GLY A O 1
ATOM 1516 N N . ASP A 1 195 ? 0.796 -4.809 -9.746 1.00 89.25 195 ASP A N 1
ATOM 1517 C CA . ASP A 1 195 ? -0.212 -4.132 -10.547 1.00 89.25 195 ASP A CA 1
ATOM 1518 C C . ASP A 1 195 ? -0.957 -3.055 -9.737 1.00 89.25 195 ASP A C 1
ATOM 1520 O O . ASP A 1 195 ? -1.925 -3.321 -9.023 1.00 89.25 195 ASP A O 1
ATOM 1524 N N . HIS A 1 196 ? -0.440 -1.829 -9.810 1.00 94.06 196 HIS A N 1
ATOM 1525 C CA . HIS A 1 196 ? -1.022 -0.614 -9.237 1.00 94.06 196 HIS A CA 1
ATOM 1526 C C . HIS A 1 196 ? -1.104 0.462 -10.318 1.00 94.06 196 HIS A C 1
ATOM 1528 O O . HIS A 1 196 ? -0.470 0.355 -11.367 1.00 94.06 196 HIS A O 1
ATOM 1534 N N . THR A 1 197 ? -1.835 1.547 -10.063 1.00 94.81 197 THR A N 1
ATOM 1535 C CA . THR A 1 197 ? -1.879 2.669 -11.008 1.00 94.81 197 THR A CA 1
ATOM 1536 C C . THR A 1 197 ? -0.638 3.542 -10.852 1.00 94.81 197 THR A C 1
ATOM 1538 O O . THR A 1 197 ? -0.441 4.150 -9.797 1.00 94.81 197 THR A O 1
ATOM 1541 N N . PHE A 1 198 ? 0.170 3.653 -11.907 1.00 95.25 198 PHE A N 1
ATOM 1542 C CA . PHE A 1 198 ? 1.374 4.487 -11.927 1.00 95.25 198 PHE A CA 1
ATOM 1543 C C . PHE A 1 198 ? 1.291 5.531 -13.037 1.00 95.25 198 PHE A C 1
ATOM 1545 O O . PHE A 1 198 ? 1.120 5.201 -14.210 1.00 95.25 198 PHE A O 1
ATOM 1552 N N . THR A 1 199 ? 1.458 6.803 -12.688 1.00 95.06 199 THR A N 1
ATOM 1553 C CA . THR A 1 199 ? 1.470 7.907 -13.654 1.00 95.06 199 THR A CA 1
ATOM 1554 C C . THR A 1 199 ? 2.674 8.803 -13.406 1.00 95.06 199 THR A C 1
ATOM 1556 O O . THR A 1 199 ? 2.887 9.259 -12.284 1.00 95.06 199 THR A O 1
ATOM 1559 N N . SER A 1 200 ? 3.471 9.075 -14.439 1.00 94.88 200 SER A N 1
ATOM 1560 C CA . SER A 1 200 ? 4.666 9.930 -14.371 1.00 94.88 200 SER A CA 1
ATOM 1561 C C . SER A 1 200 ? 5.694 9.500 -13.315 1.00 94.88 200 SER A C 1
ATOM 1563 O O . SER A 1 200 ? 6.480 10.317 -12.841 1.00 94.88 200 SER A O 1
ATOM 1565 N N . CYS A 1 201 ? 5.696 8.232 -12.911 1.00 95.69 201 CYS A N 1
ATOM 1566 C CA . CYS A 1 201 ? 6.617 7.691 -11.919 1.00 95.69 201 CYS A CA 1
ATOM 1567 C C . CYS A 1 201 ? 7.979 7.357 -12.538 1.00 95.69 201 CYS A C 1
ATOM 1569 O O . CYS A 1 201 ? 8.111 7.132 -13.743 1.00 95.69 201 CYS A O 1
ATOM 1571 N N . ASN A 1 202 ? 9.006 7.314 -11.691 1.00 95.81 202 ASN A N 1
ATOM 1572 C CA . ASN A 1 202 ? 10.365 6.948 -12.078 1.00 95.81 202 ASN A CA 1
ATOM 1573 C C . ASN A 1 202 ? 10.851 5.755 -11.252 1.00 95.81 202 ASN A C 1
ATOM 1575 O O . ASN A 1 202 ? 10.954 5.858 -10.032 1.00 95.81 202 ASN A O 1
ATOM 1579 N N . PHE A 1 203 ? 11.179 4.651 -11.909 1.00 97.19 203 PHE A N 1
ATOM 1580 C CA . PHE A 1 203 ? 11.663 3.419 -11.306 1.00 97.19 203 PHE A CA 1
ATOM 1581 C C . PHE A 1 203 ? 13.156 3.262 -11.572 1.00 97.19 203 PHE A C 1
ATOM 1583 O O . PHE A 1 203 ? 13.586 3.231 -12.720 1.00 97.19 203 PHE A O 1
ATOM 1590 N N . VAL A 1 204 ? 13.943 3.136 -10.505 1.00 97.25 204 VAL A N 1
ATOM 1591 C CA . VAL A 1 204 ? 15.400 2.991 -10.576 1.00 97.25 204 VAL A CA 1
ATOM 1592 C C . VAL A 1 204 ? 15.818 1.727 -9.839 1.00 97.25 204 VAL A C 1
ATOM 1594 O O . VAL A 1 204 ? 15.547 1.577 -8.640 1.00 97.25 204 VAL A O 1
ATOM 1597 N N . SER A 1 205 ? 16.489 0.815 -10.543 1.00 97.56 205 SER A N 1
ATOM 1598 C CA . SER A 1 205 ? 16.998 -0.446 -9.983 1.00 97.56 205 SER A CA 1
ATOM 1599 C C . SER A 1 205 ? 15.920 -1.267 -9.263 1.00 97.56 205 SER A C 1
ATOM 1601 O O . SER A 1 205 ? 16.164 -1.837 -8.196 1.00 97.56 205 SER A O 1
ATOM 1603 N N . CYS A 1 206 ? 14.701 -1.270 -9.800 1.00 98.00 206 CYS A N 1
ATOM 1604 C CA . CYS A 1 206 ? 13.558 -1.986 -9.239 1.00 98.00 206 CYS A CA 1
ATOM 1605 C C . CYS A 1 206 ? 13.344 -3.336 -9.935 1.00 98.00 206 CYS A C 1
ATOM 1607 O O . CYS A 1 206 ? 13.885 -3.564 -11.012 1.00 98.00 206 CYS A O 1
ATOM 1609 N N . SER A 1 207 ? 12.543 -4.216 -9.331 1.00 97.44 207 SER A N 1
ATOM 1610 C CA . SER A 1 207 ? 12.044 -5.427 -9.985 1.00 97.44 207 SER A CA 1
ATOM 1611 C C . SER A 1 207 ? 10.525 -5.510 -9.965 1.00 97.44 207 SER A C 1
ATOM 1613 O O . SER A 1 207 ? 9.890 -5.083 -8.995 1.00 97.44 207 SER A O 1
ATOM 1615 N N . PHE A 1 208 ? 9.947 -6.087 -11.015 1.00 97.12 208 PHE A N 1
ATOM 1616 C CA . PHE A 1 208 ? 8.502 -6.136 -11.238 1.00 97.12 208 PHE A CA 1
ATOM 1617 C C . PHE A 1 208 ? 7.975 -7.570 -11.147 1.00 97.12 208 PHE A C 1
ATOM 1619 O O . PHE A 1 208 ? 8.622 -8.508 -11.594 1.00 97.12 208 PHE A O 1
ATOM 1626 N N . ALA A 1 209 ? 6.811 -7.748 -10.524 1.00 96.25 209 ALA A N 1
ATOM 1627 C CA . ALA A 1 209 ? 6.098 -9.025 -10.469 1.00 96.25 209 ALA A CA 1
ATOM 1628 C C . ALA A 1 209 ? 4.941 -9.046 -11.472 1.00 96.25 209 ALA A C 1
ATOM 1630 O O . ALA A 1 209 ? 4.765 -10.015 -12.200 1.00 96.25 209 ALA A O 1
ATOM 1631 N N . THR A 1 210 ? 4.176 -7.960 -11.516 1.00 94.75 210 THR A N 1
ATOM 1632 C CA . THR A 1 210 ? 3.071 -7.725 -12.453 1.00 94.75 210 THR A CA 1
ATOM 1633 C C . THR A 1 210 ? 3.132 -6.270 -12.896 1.00 94.75 210 THR A C 1
ATOM 1635 O O . THR A 1 210 ? 3.516 -5.413 -12.094 1.00 94.75 210 THR A O 1
ATOM 1638 N N . PHE A 1 211 ? 2.811 -5.991 -14.157 1.00 92.56 211 PHE A N 1
ATOM 1639 C CA . PHE A 1 211 ? 2.792 -4.625 -14.666 1.00 92.56 211 PHE A CA 1
ATOM 1640 C C . PHE A 1 211 ? 1.830 -4.478 -15.847 1.00 92.56 211 PHE A C 1
ATOM 1642 O O . PHE A 1 211 ? 1.871 -5.278 -16.779 1.00 92.56 211 PHE A O 1
ATOM 1649 N N . ASP A 1 212 ? 0.997 -3.444 -15.808 1.00 91.06 212 ASP A N 1
ATOM 1650 C CA . ASP A 1 212 ? 0.103 -3.092 -16.911 1.00 91.06 212 ASP A CA 1
ATOM 1651 C C . ASP A 1 212 ? 0.884 -2.425 -18.051 1.00 91.06 212 ASP A C 1
ATOM 1653 O O . ASP A 1 212 ? 1.669 -1.493 -17.835 1.00 91.06 212 ASP A O 1
ATOM 1657 N N . GLU A 1 213 ? 0.666 -2.906 -19.272 1.00 89.88 213 GLU A N 1
ATOM 1658 C CA . GLU A 1 213 ? 1.276 -2.367 -20.482 1.00 89.88 213 GLU A CA 1
ATOM 1659 C C . GLU A 1 213 ? 0.970 -0.875 -20.706 1.00 89.88 213 GLU A C 1
ATOM 1661 O O . GLU A 1 213 ? 1.855 -0.137 -21.153 1.00 89.88 213 GLU A O 1
ATOM 1666 N N . ASP A 1 214 ? -0.224 -0.403 -20.322 1.00 87.31 214 ASP A N 1
ATOM 1667 C CA . ASP A 1 214 ? -0.639 1.006 -20.442 1.00 87.31 214 ASP A CA 1
ATOM 1668 C C . ASP A 1 214 ? 0.312 1.945 -19.674 1.00 87.31 214 ASP A C 1
ATOM 1670 O O . ASP A 1 214 ? 0.477 3.124 -20.006 1.00 87.31 214 ASP A O 1
ATOM 1674 N N . HIS A 1 215 ? 0.984 1.430 -18.641 1.00 89.50 215 HIS A N 1
ATOM 1675 C CA . HIS A 1 215 ? 1.867 2.212 -17.790 1.00 89.50 215 HIS A CA 1
ATOM 1676 C C . HIS A 1 215 ? 3.289 2.362 -18.343 1.00 89.50 215 HIS A C 1
ATOM 1678 O O . HIS A 1 215 ? 4.032 3.197 -17.822 1.00 89.50 215 HIS A O 1
ATOM 1684 N N . PHE A 1 216 ? 3.703 1.632 -19.384 1.00 89.88 216 PHE A N 1
ATOM 1685 C CA . PHE A 1 216 ? 5.065 1.786 -19.908 1.00 89.88 216 PHE A CA 1
ATOM 1686 C C . PHE A 1 216 ? 5.317 3.188 -20.474 1.00 89.88 216 PHE A C 1
ATOM 1688 O O . PHE A 1 216 ? 6.316 3.814 -20.128 1.00 89.88 216 PHE A O 1
ATOM 1695 N N . ALA A 1 217 ? 4.392 3.715 -21.280 1.00 88.38 217 ALA A N 1
ATOM 1696 C CA . ALA A 1 217 ? 4.530 5.037 -21.900 1.00 88.38 217 ALA A CA 1
ATOM 1697 C C . ALA A 1 217 ? 4.392 6.198 -20.896 1.00 88.38 217 ALA A C 1
ATOM 1699 O O . ALA A 1 217 ? 4.864 7.309 -21.141 1.00 88.38 217 ALA A O 1
ATOM 1700 N N . LEU A 1 218 ? 3.742 5.950 -19.756 1.00 91.00 218 LEU A N 1
ATOM 1701 C CA . LEU A 1 218 ? 3.461 6.966 -18.741 1.00 91.00 218 LEU A CA 1
ATOM 1702 C C . LEU A 1 218 ? 4.560 7.090 -17.686 1.00 91.00 218 LEU A C 1
ATOM 1704 O O . LEU A 1 218 ? 4.497 7.993 -16.854 1.00 91.00 218 LEU A O 1
ATOM 1708 N N . ASN A 1 219 ? 5.539 6.188 -17.672 1.00 94.31 219 ASN A N 1
ATOM 1709 C CA . ASN A 1 219 ? 6.520 6.088 -16.599 1.00 94.31 219 ASN A CA 1
ATOM 1710 C C . ASN A 1 219 ? 7.944 5.948 -17.150 1.00 94.31 219 ASN A C 1
ATOM 1712 O O . ASN A 1 219 ? 8.171 5.730 -18.335 1.00 94.31 219 ASN A O 1
ATOM 1716 N N . LYS A 1 220 ? 8.935 6.122 -16.275 1.00 95.31 220 LYS A N 1
ATOM 1717 C CA . LYS A 1 220 ? 10.357 6.013 -16.612 1.00 95.31 220 LYS A CA 1
ATOM 1718 C C . LYS A 1 220 ? 10.981 4.849 -15.864 1.00 95.31 220 LYS A C 1
ATOM 1720 O O . LYS A 1 220 ? 10.766 4.716 -14.664 1.00 95.31 220 LYS A O 1
ATOM 1725 N N . PHE A 1 221 ? 11.795 4.064 -16.560 1.00 96.62 221 PHE A N 1
ATOM 1726 C CA . PHE A 1 221 ? 12.476 2.897 -16.004 1.00 96.62 221 PHE A CA 1
ATOM 1727 C C . PHE A 1 221 ? 13.973 2.999 -16.278 1.00 96.62 221 PHE A C 1
ATOM 1729 O O . PHE A 1 221 ? 14.375 3.218 -17.422 1.00 96.62 221 PHE A O 1
ATOM 1736 N N . ASP A 1 222 ? 14.784 2.851 -15.239 1.00 97.25 222 ASP A N 1
ATOM 1737 C CA . ASP A 1 222 ? 16.242 2.895 -15.294 1.00 97.25 222 ASP A CA 1
ATOM 1738 C C . ASP A 1 222 ? 16.821 1.673 -14.576 1.00 97.25 222 ASP A C 1
ATOM 1740 O O . ASP A 1 222 ? 16.581 1.454 -13.382 1.00 97.25 222 ASP A O 1
ATOM 1744 N N . THR A 1 223 ? 17.579 0.863 -15.318 1.00 97.69 223 THR A N 1
ATOM 1745 C CA . THR A 1 223 ? 18.303 -0.307 -14.805 1.00 97.69 223 THR A CA 1
ATOM 1746 C C . THR A 1 223 ? 17.405 -1.289 -14.027 1.00 97.69 223 THR A C 1
ATOM 1748 O O . THR A 1 223 ? 17.825 -1.921 -13.056 1.00 97.69 223 THR A O 1
ATOM 1751 N N . CYS A 1 224 ? 16.139 -1.422 -14.427 1.00 97.94 224 CYS A N 1
ATOM 1752 C CA . CYS A 1 224 ? 15.175 -2.300 -13.770 1.00 97.94 224 CYS A CA 1
ATOM 1753 C C . CYS A 1 224 ? 15.206 -3.738 -14.305 1.00 97.94 224 CYS A C 1
ATOM 1755 O O . CYS A 1 224 ? 15.576 -3.993 -15.451 1.00 97.94 224 CYS A O 1
ATOM 1757 N N . ASP A 1 225 ? 14.789 -4.661 -13.442 1.00 97.88 225 ASP A N 1
ATOM 1758 C CA . ASP A 1 225 ? 14.673 -6.095 -13.687 1.00 97.88 225 ASP A CA 1
ATOM 1759 C C . ASP A 1 225 ? 13.212 -6.482 -13.963 1.00 97.88 225 ASP A C 1
ATOM 1761 O O . ASP A 1 225 ? 12.347 -6.375 -13.088 1.00 97.88 225 ASP A O 1
ATOM 1765 N N . PHE A 1 226 ? 12.946 -6.944 -15.179 1.00 97.19 226 PHE A N 1
ATOM 1766 C CA . PHE A 1 226 ? 11.635 -7.422 -15.620 1.00 97.19 226 PHE A CA 1
ATOM 1767 C C . PHE A 1 226 ? 11.548 -8.955 -15.679 1.00 97.19 226 PHE A C 1
ATOM 1769 O O . PHE A 1 226 ? 10.588 -9.493 -16.226 1.00 97.19 226 PHE A O 1
ATOM 1776 N N . SER A 1 227 ? 12.529 -9.671 -15.126 1.00 97.56 227 SER A N 1
ATOM 1777 C CA . SER A 1 227 ? 12.551 -11.137 -15.159 1.00 97.56 227 SER A CA 1
ATOM 1778 C C . SER A 1 227 ? 11.321 -11.736 -14.474 1.00 97.56 227 SER A C 1
ATOM 1780 O O . SER A 1 227 ? 10.979 -11.346 -13.354 1.00 97.56 227 SER A O 1
ATOM 1782 N N . GLY A 1 228 ? 10.640 -12.650 -15.167 1.00 96.38 228 GLY A N 1
ATOM 1783 C CA . GLY A 1 228 ? 9.416 -13.304 -14.700 1.00 96.38 228 GLY A CA 1
ATOM 1784 C C . GLY A 1 228 ? 8.225 -12.361 -14.485 1.00 96.38 228 GLY A C 1
ATOM 1785 O O . GLY A 1 228 ? 7.235 -12.755 -13.865 1.00 96.38 228 GLY A O 1
ATOM 1786 N N . CYS A 1 229 ? 8.302 -11.109 -14.949 1.00 96.81 229 CYS A N 1
ATOM 1787 C CA . CYS A 1 229 ? 7.221 -10.144 -14.796 1.00 96.81 229 CYS A CA 1
ATOM 1788 C C . CYS A 1 229 ? 6.034 -10.520 -15.689 1.00 96.81 229 CYS A C 1
ATOM 1790 O O . CYS A 1 229 ? 6.196 -10.739 -16.889 1.00 96.81 229 CYS A O 1
ATOM 1792 N N . ILE A 1 230 ? 4.836 -10.569 -15.107 1.00 95.94 230 ILE A N 1
ATOM 1793 C CA . ILE A 1 230 ? 3.594 -10.787 -15.851 1.00 95.94 230 ILE A CA 1
ATOM 1794 C C . ILE A 1 230 ? 3.103 -9.437 -16.375 1.00 95.94 230 ILE A C 1
ATOM 1796 O O . ILE A 1 230 ? 2.709 -8.570 -15.592 1.00 95.94 230 ILE A O 1
ATOM 1800 N N . ILE A 1 231 ? 3.118 -9.276 -17.693 1.00 93.00 231 ILE A N 1
ATOM 1801 C CA . ILE A 1 231 ? 2.611 -8.093 -18.377 1.00 93.00 231 ILE A CA 1
ATOM 1802 C C . ILE A 1 231 ? 1.144 -8.319 -18.720 1.00 93.00 231 ILE A C 1
ATOM 1804 O O . ILE A 1 231 ? 0.806 -9.198 -19.518 1.00 93.00 231 ILE A O 1
ATOM 1808 N N . THR A 1 232 ? 0.273 -7.539 -18.090 1.00 90.69 232 THR A N 1
ATOM 1809 C CA . THR A 1 232 ? -1.162 -7.552 -18.367 1.00 90.69 232 THR A CA 1
ATOM 1810 C C . THR A 1 232 ? -1.456 -6.636 -19.551 1.00 90.69 232 THR A C 1
ATOM 1812 O O . THR A 1 232 ? -0.881 -5.556 -19.680 1.00 90.69 232 THR A O 1
ATOM 1815 N N . SER A 1 233 ? -2.320 -7.095 -20.459 1.00 80.50 233 SER A N 1
ATOM 1816 C CA . SER A 1 233 ? -2.778 -6.278 -21.581 1.00 80.50 233 SER A CA 1
ATOM 1817 C C . SER A 1 233 ? -3.653 -5.146 -21.063 1.00 80.50 233 SER A C 1
ATOM 1819 O O . SER A 1 233 ? -4.712 -5.396 -20.483 1.00 80.50 233 SER A O 1
ATOM 1821 N N . GLY A 1 234 ? -3.204 -3.919 -21.293 1.00 66.75 234 GLY A N 1
ATOM 1822 C CA . GLY A 1 234 ? -3.989 -2.727 -21.032 1.00 66.75 234 GLY A CA 1
ATOM 1823 C C . GLY A 1 234 ? -5.007 -2.457 -22.143 1.00 66.75 234 GLY A C 1
ATOM 1824 O O . GLY A 1 234 ? -5.007 -3.101 -23.197 1.00 66.75 234 GLY A O 1
ATOM 1825 N N . ALA A 1 235 ? -5.923 -1.520 -21.907 1.00 62.56 235 ALA A N 1
ATOM 1826 C CA . ALA A 1 235 ? -6.992 -1.214 -22.861 1.00 62.56 235 ALA A CA 1
ATOM 1827 C C . ALA A 1 235 ? -6.496 -0.379 -24.056 1.00 62.56 235 ALA A C 1
ATOM 1829 O O . ALA A 1 235 ? -7.169 -0.323 -25.089 1.00 62.56 235 ALA A O 1
ATOM 1830 N N . PHE A 1 236 ? -5.341 0.279 -23.912 1.00 58.28 236 PHE A N 1
ATOM 1831 C CA . PHE A 1 236 ? -4.834 1.269 -24.866 1.00 58.28 236 PHE A CA 1
ATOM 1832 C C . PHE A 1 236 ? -3.330 1.138 -25.157 1.00 58.28 236 PHE A C 1
ATOM 1834 O O . PHE A 1 236 ? -2.784 1.914 -25.943 1.00 58.28 236 PHE A O 1
ATOM 1841 N N . GLY A 1 237 ? -2.667 0.188 -24.510 1.00 61.69 237 GLY A N 1
ATOM 1842 C CA . GLY A 1 237 ? -1.226 0.084 -24.410 1.00 61.69 237 GLY A CA 1
ATOM 1843 C C . GLY A 1 237 ? -0.641 -0.726 -25.544 1.00 61.69 237 GLY A C 1
ATOM 1844 O O . GLY A 1 237 ? -1.122 -1.801 -25.896 1.00 61.69 237 GLY A O 1
ATOM 1845 N N . ASP A 1 238 ? 0.439 -0.195 -26.094 1.00 73.44 238 ASP A N 1
ATOM 1846 C CA . ASP A 1 238 ? 1.300 -0.899 -27.023 1.00 73.44 238 ASP A CA 1
ATOM 1847 C C . ASP A 1 238 ? 2.737 -0.687 -26.556 1.00 73.44 238 ASP A C 1
ATOM 1849 O O . ASP A 1 238 ? 3.253 0.434 -26.574 1.00 73.44 238 ASP A O 1
ATOM 1853 N N . ILE A 1 239 ? 3.387 -1.765 -26.120 1.00 76.75 239 ILE A N 1
ATOM 1854 C CA . ILE A 1 239 ? 4.777 -1.756 -25.665 1.00 76.75 239 ILE A CA 1
ATOM 1855 C C . ILE A 1 239 ? 5.737 -1.167 -26.702 1.00 76.75 239 ILE A C 1
ATOM 1857 O O . ILE A 1 239 ? 6.793 -0.655 -26.334 1.00 76.75 239 ILE A O 1
ATOM 1861 N N . THR A 1 240 ? 5.378 -1.157 -27.989 1.00 75.56 240 THR A N 1
ATOM 1862 C CA . THR A 1 240 ? 6.188 -0.502 -29.025 1.00 75.56 240 THR A CA 1
ATOM 1863 C C . THR A 1 240 ? 6.344 1.004 -28.808 1.00 75.56 240 THR A C 1
ATOM 1865 O O . THR A 1 240 ? 7.305 1.593 -29.301 1.00 75.56 240 THR A O 1
ATOM 1868 N N . GLN A 1 241 ? 5.467 1.627 -28.017 1.00 74.31 241 GLN A N 1
ATOM 1869 C CA . GLN A 1 241 ? 5.586 3.029 -27.620 1.00 74.31 241 GLN A CA 1
ATOM 1870 C C . GLN A 1 241 ? 6.668 3.259 -26.554 1.00 74.31 241 GLN A C 1
ATOM 1872 O O . GLN A 1 241 ? 7.117 4.388 -26.361 1.00 74.31 241 GLN A O 1
ATOM 1877 N N . ALA A 1 242 ? 7.125 2.204 -25.876 1.00 73.19 242 ALA A N 1
ATOM 1878 C CA . ALA A 1 242 ? 8.143 2.260 -24.832 1.00 73.19 242 ALA A CA 1
ATOM 1879 C C . ALA A 1 242 ? 9.561 2.178 -25.431 1.00 73.19 242 ALA A C 1
ATOM 1881 O O . ALA A 1 242 ? 10.325 1.244 -25.180 1.00 73.19 242 ALA A O 1
ATOM 1882 N N . THR A 1 243 ? 9.908 3.156 -26.270 1.00 69.31 243 THR A N 1
ATOM 1883 C CA . THR A 1 243 ? 11.092 3.094 -27.145 1.00 69.31 243 THR A CA 1
ATOM 1884 C C . THR A 1 243 ? 12.437 3.203 -26.421 1.00 69.31 243 THR A C 1
ATOM 1886 O O . THR A 1 243 ? 13.463 2.921 -27.028 1.00 69.31 243 THR A O 1
ATOM 1889 N N . ASP A 1 244 ? 12.466 3.602 -25.146 1.00 86.50 244 ASP A N 1
ATOM 1890 C CA . ASP A 1 244 ? 13.698 3.870 -24.391 1.00 86.50 244 ASP A CA 1
ATOM 1891 C C . ASP A 1 244 ? 14.026 2.822 -23.311 1.00 86.50 244 ASP A C 1
ATOM 1893 O O . ASP A 1 244 ? 15.020 2.967 -22.591 1.00 86.50 244 ASP A O 1
ATOM 1897 N N . LEU A 1 245 ? 13.231 1.749 -23.197 1.00 91.44 245 LEU A N 1
ATOM 1898 C CA . LEU A 1 245 ? 13.420 0.728 -22.162 1.00 91.44 245 LEU A CA 1
ATOM 1899 C C . LEU A 1 245 ? 14.805 0.070 -22.252 1.00 91.44 245 LEU A C 1
ATOM 1901 O O . LEU A 1 245 ? 15.514 -0.020 -21.246 1.00 91.44 245 LEU A O 1
ATOM 1905 N N . LYS A 1 246 ? 15.224 -0.344 -23.449 1.00 93.25 246 LYS A N 1
ATOM 1906 C CA . LYS A 1 246 ? 16.507 -1.028 -23.657 1.00 93.25 246 LYS A CA 1
ATOM 1907 C C . LYS A 1 246 ? 17.701 -0.112 -23.395 1.00 93.25 246 LYS A C 1
ATOM 1909 O O . LYS A 1 246 ? 18.635 -0.505 -22.694 1.00 93.25 246 LYS A O 1
ATOM 1914 N N . ASP A 1 247 ? 17.639 1.117 -23.898 1.00 93.75 247 ASP A N 1
ATOM 1915 C CA . ASP A 1 247 ? 18.728 2.099 -23.819 1.00 93.75 247 ASP A CA 1
ATOM 1916 C C . ASP A 1 247 ? 19.025 2.537 -22.381 1.00 93.75 247 ASP A C 1
ATOM 1918 O O . ASP A 1 247 ? 20.153 2.897 -22.046 1.00 93.75 247 ASP A O 1
ATOM 1922 N N . ARG A 1 248 ? 18.030 2.446 -21.493 1.00 95.06 248 ARG A N 1
ATOM 1923 C CA . ARG A 1 248 ? 18.168 2.741 -20.059 1.00 95.06 248 ARG A CA 1
ATOM 1924 C C . ARG A 1 248 ? 18.633 1.556 -19.217 1.00 95.06 248 ARG A C 1
ATOM 1926 O O . ARG A 1 248 ? 18.487 1.558 -17.998 1.00 95.06 248 ARG A O 1
ATOM 1933 N N . GLY A 1 249 ? 19.168 0.516 -19.851 1.00 95.94 249 GLY A N 1
ATOM 1934 C CA . GLY A 1 249 ? 19.763 -0.617 -19.147 1.00 95.94 249 GLY A CA 1
ATOM 1935 C C . GLY A 1 249 ? 18.753 -1.532 -18.448 1.00 95.94 249 GLY A C 1
ATOM 1936 O O . GLY A 1 249 ? 19.168 -2.381 -17.654 1.00 95.94 249 GLY A O 1
ATOM 1937 N N . ASN A 1 250 ? 17.452 -1.396 -18.735 1.00 97.62 250 ASN A N 1
ATOM 1938 C CA . ASN A 1 250 ? 16.441 -2.335 -18.253 1.00 97.62 250 ASN A CA 1
ATOM 1939 C C . ASN A 1 250 ? 16.675 -3.711 -18.885 1.00 97.62 250 ASN A C 1
ATOM 1941 O O . ASN A 1 250 ? 17.160 -3.817 -20.019 1.00 97.62 250 ASN A O 1
ATOM 1945 N N . TYR A 1 251 ? 16.400 -4.770 -18.133 1.00 97.50 251 TYR A N 1
ATOM 1946 C CA . TYR A 1 251 ? 16.828 -6.113 -18.498 1.00 97.50 251 TYR A CA 1
ATOM 1947 C C . TYR A 1 251 ? 15.867 -7.197 -18.022 1.00 97.50 251 TYR A C 1
ATOM 1949 O O . TYR A 1 251 ? 15.018 -6.966 -17.165 1.00 97.50 251 TYR A O 1
ATOM 1957 N N . PHE A 1 252 ? 16.058 -8.392 -18.568 1.00 97.62 252 PHE A N 1
ATOM 1958 C CA . PHE A 1 252 ? 15.501 -9.642 -18.062 1.00 97.62 252 PHE A CA 1
ATOM 1959 C C . PHE A 1 252 ? 16.570 -10.738 -18.136 1.00 97.62 252 PHE A C 1
ATOM 1961 O O . PHE A 1 252 ? 17.558 -10.598 -18.865 1.00 97.62 252 PHE A O 1
ATOM 1968 N N . PHE A 1 253 ? 16.395 -11.815 -17.375 1.00 97.56 253 PHE A N 1
ATOM 1969 C CA . PHE A 1 253 ? 17.242 -12.996 -17.476 1.00 97.56 253 PHE A CA 1
ATOM 1970 C C . PHE A 1 253 ? 16.705 -13.984 -18.518 1.00 97.56 253 PHE A C 1
ATOM 1972 O O . PHE A 1 253 ? 15.510 -14.258 -18.544 1.00 97.56 253 PHE A O 1
ATOM 1979 N N . ASP A 1 254 ? 17.588 -14.554 -19.345 1.00 95.38 254 ASP A N 1
ATOM 1980 C CA . ASP A 1 254 ? 17.220 -15.466 -20.447 1.00 95.38 254 ASP A CA 1
ATOM 1981 C C . ASP A 1 254 ? 16.420 -16.695 -19.982 1.00 95.38 254 ASP A C 1
ATOM 1983 O O . ASP A 1 254 ? 15.617 -17.243 -20.733 1.00 95.38 254 ASP A O 1
ATOM 1987 N N . ASP A 1 255 ? 16.658 -17.137 -18.744 1.00 95.31 255 ASP A N 1
ATOM 1988 C CA . ASP A 1 255 ? 15.984 -18.275 -18.117 1.00 95.31 255 ASP A CA 1
ATOM 1989 C C . ASP A 1 255 ? 14.633 -17.921 -17.478 1.00 95.31 255 ASP A C 1
ATOM 1991 O O . ASP A 1 255 ? 13.914 -18.814 -17.037 1.00 95.31 255 ASP A O 1
ATOM 1995 N N . ASP A 1 256 ? 14.295 -16.634 -17.425 1.00 96.44 256 ASP A N 1
ATOM 1996 C CA . ASP A 1 256 ? 13.123 -16.094 -16.740 1.00 96.44 256 ASP A CA 1
ATOM 1997 C C . ASP A 1 256 ? 12.597 -14.840 -17.472 1.00 96.44 256 ASP A C 1
ATOM 1999 O O . ASP A 1 256 ? 12.618 -13.735 -16.918 1.00 96.44 256 ASP A O 1
ATOM 2003 N N . PRO A 1 257 ? 12.189 -14.954 -18.753 1.00 96.00 257 PRO A N 1
ATOM 2004 C CA . PRO A 1 257 ? 11.702 -13.815 -19.524 1.00 96.00 257 PRO A CA 1
ATOM 2005 C C . PRO A 1 257 ? 10.359 -13.289 -18.988 1.00 96.00 257 PRO A C 1
ATOM 2007 O O . PRO A 1 257 ? 9.617 -14.032 -18.338 1.00 96.00 257 PRO A O 1
ATOM 2010 N N . PRO A 1 258 ? 10.000 -12.024 -19.282 1.00 95.75 258 PRO A N 1
ATOM 2011 C CA . PRO A 1 258 ? 8.661 -11.525 -19.000 1.00 95.75 258 PRO A CA 1
ATOM 2012 C C . PRO A 1 258 ? 7.593 -12.348 -19.739 1.00 95.75 258 PRO A C 1
ATOM 2014 O O . PRO A 1 258 ? 7.834 -12.920 -20.807 1.00 95.75 258 PRO A O 1
ATOM 2017 N N . VAL A 1 259 ? 6.389 -12.395 -19.180 1.00 94.56 259 VAL A N 1
ATOM 2018 C CA . VAL A 1 259 ? 5.276 -13.200 -19.694 1.00 94.56 259 VAL A CA 1
ATOM 2019 C C . VAL A 1 259 ? 4.138 -12.277 -20.109 1.00 94.56 259 VAL A C 1
ATOM 2021 O O . VAL A 1 259 ? 3.650 -11.502 -19.295 1.00 94.56 259 VAL A O 1
ATOM 2024 N N . LYS A 1 260 ? 3.692 -12.382 -21.363 1.00 91.81 260 LYS A N 1
ATOM 2025 C CA . LYS A 1 260 ? 2.516 -11.689 -21.913 1.00 91.81 260 LYS A CA 1
ATOM 2026 C C . LYS A 1 260 ? 1.709 -12.676 -22.754 1.00 91.81 260 LYS A C 1
ATOM 2028 O O . LYS A 1 260 ? 2.266 -13.654 -23.249 1.00 91.81 260 LYS A O 1
ATOM 2033 N N . GLU A 1 261 ? 0.410 -12.438 -22.914 1.00 87.94 261 GLU A N 1
ATOM 2034 C CA . GLU A 1 261 ? -0.392 -13.179 -23.889 1.00 87.94 261 GLU A CA 1
ATOM 2035 C C . GLU A 1 261 ? 0.151 -12.955 -25.314 1.00 87.94 261 GLU A C 1
ATOM 2037 O O . GLU A 1 261 ? 0.393 -11.824 -25.737 1.00 87.94 261 GLU A O 1
ATOM 2042 N N . GLY A 1 262 ? 0.359 -14.051 -26.049 1.00 84.62 262 GLY A N 1
ATOM 2043 C CA . GLY A 1 262 ? 0.990 -14.040 -27.370 1.00 84.62 262 GLY A CA 1
ATOM 2044 C C . GLY A 1 262 ? 2.505 -14.269 -27.341 1.00 84.62 262 GLY A C 1
ATOM 2045 O O . GLY A 1 262 ? 3.112 -14.504 -26.300 1.00 84.62 262 GLY A O 1
ATOM 2046 N N . ILE A 1 263 ? 3.122 -14.256 -28.524 1.00 84.06 263 ILE A N 1
ATOM 2047 C CA . ILE A 1 263 ? 4.573 -14.420 -28.678 1.00 84.06 263 ILE A CA 1
ATOM 2048 C C . ILE A 1 263 ? 5.192 -13.029 -28.793 1.00 84.06 263 ILE A C 1
ATOM 2050 O O . ILE A 1 263 ? 4.908 -12.307 -29.748 1.00 84.06 263 ILE A O 1
ATOM 2054 N N . VAL A 1 264 ? 6.046 -12.671 -27.835 1.00 89.38 264 VAL A N 1
ATOM 2055 C CA . VAL A 1 264 ? 6.771 -11.395 -27.810 1.00 89.38 264 VAL A CA 1
ATOM 2056 C C . VAL A 1 264 ? 8.264 -11.670 -27.701 1.00 89.38 264 VAL A C 1
ATOM 2058 O O . VAL A 1 264 ? 8.705 -12.393 -26.810 1.00 89.38 264 VAL A O 1
ATOM 2061 N N . ASP A 1 265 ? 9.049 -11.071 -28.595 1.00 90.94 265 ASP A N 1
ATOM 2062 C CA . ASP A 1 265 ? 10.504 -11.054 -28.469 1.00 90.94 265 ASP A CA 1
ATOM 2063 C C . ASP A 1 265 ? 10.940 -9.890 -27.568 1.00 90.94 265 ASP A C 1
ATOM 2065 O O . ASP A 1 265 ? 11.106 -8.748 -28.001 1.00 90.94 265 ASP A O 1
ATOM 2069 N N . TRP A 1 266 ? 11.136 -10.191 -26.285 1.00 92.06 266 TRP A N 1
ATOM 2070 C CA . TRP A 1 266 ? 11.552 -9.208 -25.283 1.00 92.06 266 TRP A CA 1
ATOM 2071 C C . TRP A 1 266 ? 12.941 -8.628 -25.526 1.00 92.06 266 TRP A C 1
ATOM 2073 O O . TRP A 1 266 ? 13.232 -7.539 -25.032 1.00 92.06 266 TRP A O 1
ATOM 2083 N N . SER A 1 267 ? 13.792 -9.301 -26.305 1.00 92.81 267 SER A N 1
ATOM 2084 C CA . SER A 1 267 ? 15.139 -8.809 -26.604 1.00 92.81 267 SER A CA 1
ATOM 2085 C C . SER A 1 267 ? 15.130 -7.534 -27.458 1.00 92.81 267 SER A C 1
ATOM 2087 O O . SER A 1 267 ? 16.125 -6.801 -27.493 1.00 92.81 267 SER A O 1
ATOM 2089 N N . VAL A 1 268 ? 14.001 -7.224 -28.107 1.00 92.19 268 VAL A N 1
ATOM 2090 C CA . VAL A 1 268 ? 13.773 -5.959 -28.818 1.00 92.19 268 VAL A CA 1
ATOM 2091 C C . VAL A 1 268 ? 13.652 -4.792 -27.834 1.00 92.19 268 VAL A C 1
ATOM 2093 O O . VAL A 1 268 ? 14.235 -3.736 -28.067 1.00 92.19 268 VAL A O 1
ATOM 2096 N N . PHE A 1 269 ? 12.958 -4.994 -26.711 1.00 92.81 269 PHE A N 1
ATOM 2097 C CA . PHE A 1 269 ? 12.596 -3.935 -25.758 1.00 92.81 269 PHE A CA 1
ATOM 2098 C C . PHE A 1 269 ? 13.515 -3.858 -24.535 1.00 92.81 269 PHE A C 1
ATOM 2100 O O . PHE A 1 269 ? 13.610 -2.815 -23.896 1.00 92.81 269 PHE A O 1
ATOM 2107 N N . LEU A 1 270 ? 14.187 -4.954 -24.187 1.00 94.94 270 LEU A N 1
ATOM 2108 C CA . LEU A 1 270 ? 14.975 -5.093 -22.965 1.00 94.94 270 LEU A CA 1
ATOM 2109 C C . LEU A 1 270 ? 16.321 -5.762 -23.256 1.00 94.94 270 LEU A C 1
ATOM 2111 O O . LEU A 1 270 ? 16.498 -6.471 -24.247 1.00 94.94 270 LEU A O 1
ATOM 2115 N N . ASN A 1 271 ? 17.290 -5.560 -22.364 1.00 96.62 271 ASN A N 1
ATOM 2116 C CA . ASN A 1 271 ? 18.573 -6.248 -22.450 1.00 96.62 271 ASN A CA 1
ATOM 2117 C C . ASN A 1 271 ? 18.453 -7.669 -21.893 1.00 96.62 271 ASN A C 1
ATOM 2119 O O . ASN A 1 271 ? 18.194 -7.855 -20.706 1.00 96.62 271 ASN A O 1
ATOM 2123 N N . ALA A 1 272 ? 18.688 -8.662 -22.739 1.00 96.19 272 ALA A N 1
ATOM 2124 C CA . ALA A 1 272 ? 18.754 -10.059 -22.338 1.00 96.19 272 ALA A CA 1
ATOM 2125 C C . ALA A 1 272 ? 20.068 -10.322 -21.570 1.00 96.19 272 ALA A C 1
ATOM 2127 O O . ALA A 1 272 ? 21.144 -9.888 -22.001 1.00 96.19 272 ALA A O 1
ATOM 2128 N N . LYS A 1 273 ? 19.994 -10.964 -20.398 1.00 95.81 273 LYS A N 1
ATOM 2129 C CA . LYS A 1 273 ? 21.158 -11.288 -19.560 1.00 95.81 273 LYS A CA 1
ATOM 2130 C C . LYS A 1 273 ? 21.180 -12.768 -19.201 1.00 95.81 273 LYS A C 1
ATOM 2132 O O . LYS A 1 273 ? 20.190 -13.338 -18.760 1.00 95.81 273 LYS A O 1
ATOM 2137 N N . SER A 1 274 ? 22.373 -13.351 -19.212 1.00 92.44 274 SER A N 1
ATOM 2138 C CA . SER A 1 274 ? 22.601 -14.663 -18.614 1.00 92.44 274 SER A CA 1
ATOM 2139 C C . SER A 1 274 ? 22.925 -14.511 -17.125 1.00 92.44 274 SER A C 1
ATOM 2141 O O . SER A 1 274 ? 23.784 -13.702 -16.748 1.00 92.44 274 SER A O 1
ATOM 2143 N N . ARG A 1 275 ? 22.270 -15.288 -16.251 1.00 87.38 275 ARG A N 1
ATOM 2144 C CA . ARG A 1 275 ? 22.698 -15.391 -14.849 1.00 87.38 275 ARG A CA 1
ATOM 2145 C C . ARG A 1 275 ? 24.100 -15.990 -14.848 1.00 87.38 275 ARG A C 1
ATOM 2147 O O . ARG A 1 275 ? 24.290 -17.125 -15.284 1.00 87.38 275 ARG A O 1
ATOM 2154 N N . ARG A 1 276 ? 25.096 -15.256 -14.342 1.00 75.69 276 ARG A N 1
ATOM 2155 C CA . ARG A 1 276 ? 26.398 -15.866 -14.051 1.00 75.69 276 ARG A CA 1
ATOM 2156 C C . ARG A 1 276 ? 26.132 -16.998 -13.066 1.00 75.69 276 ARG A C 1
ATOM 2158 O O . ARG A 1 276 ? 25.789 -16.736 -11.915 1.00 75.69 276 ARG A O 1
ATOM 2165 N N . LYS A 1 277 ? 26.263 -18.248 -13.520 1.00 59.44 277 LYS A N 1
ATOM 2166 C CA . LYS A 1 277 ? 26.393 -19.384 -12.614 1.00 59.44 277 LYS A CA 1
ATOM 2167 C C . LYS A 1 277 ? 27.620 -19.066 -11.772 1.00 59.44 277 LYS A C 1
ATOM 2169 O O . LYS A 1 277 ? 28.733 -19.119 -12.285 1.00 59.44 277 LYS A O 1
ATOM 2174 N N . HIS A 1 278 ? 27.429 -18.664 -10.518 1.00 49.09 278 HIS A N 1
ATOM 2175 C CA . HIS A 1 278 ? 28.507 -18.804 -9.557 1.00 49.09 278 HIS A CA 1
ATOM 2176 C C . HIS A 1 278 ? 28.742 -20.305 -9.463 1.00 49.09 278 HIS A C 1
ATOM 2178 O O . HIS A 1 278 ? 27.964 -21.032 -8.850 1.00 49.09 278 HIS A O 1
ATOM 2184 N N . SER A 1 279 ? 29.755 -20.766 -10.191 1.00 44.62 279 SER A N 1
ATOM 2185 C CA . SER A 1 279 ? 30.385 -22.049 -9.967 1.00 44.62 279 SER A CA 1
ATOM 2186 C C . SER A 1 279 ? 30.714 -22.104 -8.482 1.00 44.62 279 SER A C 1
ATOM 2188 O O . SER A 1 279 ? 31.585 -21.382 -8.000 1.00 44.62 279 SER A O 1
ATOM 2190 N N . GLN A 1 280 ? 29.968 -22.927 -7.748 1.00 41.09 280 GLN A N 1
ATOM 2191 C CA . GLN A 1 280 ? 30.424 -23.503 -6.491 1.00 41.09 280 GLN A CA 1
ATOM 2192 C C . GLN A 1 280 ? 31.587 -24.454 -6.816 1.00 41.09 280 GLN A C 1
ATOM 2194 O O . GLN A 1 280 ? 31.457 -25.669 -6.740 1.00 41.09 280 GLN A O 1
ATOM 2199 N N . GLU A 1 281 ? 32.700 -23.879 -7.255 1.00 42.72 281 GLU A N 1
ATOM 2200 C CA . GLU A 1 281 ? 34.010 -24.513 -7.342 1.00 42.72 281 GLU A CA 1
ATOM 2201 C C . GLU A 1 281 ? 34.958 -23.708 -6.457 1.00 42.72 281 GLU A C 1
ATOM 2203 O O . GLU A 1 281 ? 35.907 -23.097 -6.927 1.00 42.72 281 GLU A O 1
ATOM 2208 N N . GLU A 1 282 ? 34.673 -23.681 -5.159 1.00 39.66 282 GLU A N 1
ATOM 2209 C CA . GLU A 1 282 ? 35.721 -23.557 -4.151 1.00 39.66 282 GLU A CA 1
ATOM 2210 C C . GLU A 1 282 ? 35.448 -24.642 -3.106 1.00 39.66 282 GLU A C 1
ATOM 2212 O O . GLU A 1 282 ? 34.459 -24.600 -2.370 1.00 39.66 282 GLU A O 1
ATOM 2217 N N . LEU A 1 283 ? 36.288 -25.677 -3.207 1.00 38.69 283 LEU A N 1
ATOM 2218 C CA . LEU A 1 283 ? 36.531 -26.754 -2.249 1.00 38.69 283 LEU A CA 1
ATOM 2219 C C . LEU A 1 283 ? 36.888 -26.212 -0.861 1.00 38.69 283 LEU A C 1
ATOM 2221 O O . LEU A 1 283 ? 37.624 -25.202 -0.801 1.00 38.69 283 LEU A O 1
#

Secondary structure (DSSP, 8-state):
--HHHHHHHHHHHHHHHHHHHHHHHHHHHHHHHHHHHHHHHHHHHHHHHHHHHHHHHHHHHHHHHHHS---HHHHHHHHHHHHHHHT-TT-SSHHHHHHHHHHHHHHHTTSTT-HHHHHHHHHHHHHHHTT-------EEE--TT--PBP-PPP--S-EEEESSEEEHHHHHTTTT-SSEEEES-EEES--SB-S-EEES-EEES-BBSEEEGGGTTTSEEES-B-TT-EEE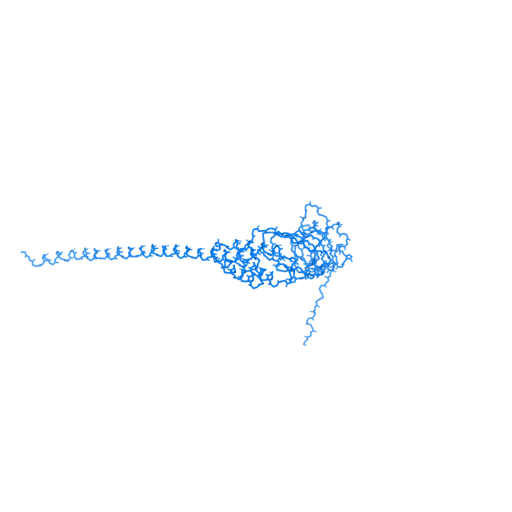PPSS--GGG-TTTTTTT-EEETTB--B-SS---GGGTSEEE----------

Sequence (283 aa):
MNALEKQQAAQAFAPFFLGAAGFVTFCGAVWRGKLNSEQIKQQIRQNNSNDDANYAKLLQEGAKMLTEKGDRAHLLAGIATLEPVLSDPQRRFSQQAMDVIGDYIATNHAKAGDRIIMAGIRAMGIGVKAGVRSTLNPGFKKNETDAKDWLAAPGFASQRIEGGRFRGKFYETIRNEPHLRFDNVRFEYCRKIGDHTFTSCNFVSCSFATFDEDHFALNKFDTCDFSGCIITSGAFGDITQATDLKDRGNYFFDDDPPVKEGIVDWSVFLNAKSRRKHSQEEL